Protein AF-A0A4C2EM44-F1 (afdb_monomer)

Sequence (358 aa):
MQLPTREEFVQRVRRFDQRKLTRFVADLYEARGWTVETVDCGRLSLQASQGTPGETLDVRVTEGSPTTRIDADRVVVGTTTDIERVPDDARVVDARELHGMALYAINRDQRRKLLADHFESRAFVESRSVLHRITALIPALPSFPTRAGSVALVVILMVASVALVATASFDRSHTPDRDAEPTVTPVSVSQSLFEASTDTGTATPASVACPRAPTDAHPASLRPVPVDAALSVGLEGWEDVRQLNASRFQGPDELTIPWRPDVRHESTYRSPRGTTITLVIDQWSDRQSAVKAGDALANNYPTALVWGRYTFAVVFPDSPSDSTNANVDTNSLLSEVIHPERGKLGSDCVDALTVPST

Solvent-accessible surface area (backbone atoms only — not comparable to full-atom values): 22111 Å² total; per-residue (Å²): 134,85,79,72,51,73,67,56,45,33,59,54,45,52,70,43,52,53,64,57,44,35,49,50,53,44,55,52,42,40,60,23,50,29,46,70,43,76,78,50,97,27,34,37,42,34,35,61,68,71,75,73,89,81,56,68,45,38,35,33,42,37,71,56,84,81,87,60,84,60,98,34,59,27,39,37,28,33,41,80,70,92,61,58,56,45,95,71,70,17,37,45,40,29,25,64,52,51,49,50,42,52,64,57,22,28,53,75,65,55,32,54,49,55,48,46,74,72,69,47,77,85,83,72,74,98,80,79,75,70,78,79,72,59,77,81,77,72,80,92,74,85,92,78,85,88,83,88,82,86,91,92,86,80,86,84,84,82,85,87,82,83,82,90,86,86,88,83,90,82,82,91,84,81,88,89,88,78,89,84,84,82,88,76,82,83,78,85,76,81,87,77,88,87,77,89,80,88,68,96,62,89,76,67,80,74,75,82,70,59,77,78,54,72,91,78,73,57,45,73,65,32,52,55,73,61,35,96,57,88,84,63,92,76,45,57,62,34,43,84,76,47,78,48,80,43,72,76,80,94,43,40,30,62,62,82,37,90,69,82,59,60,33,36,19,39,40,31,33,30,41,75,87,68,51,52,37,34,44,36,29,32,32,34,96,36,43,68,59,12,46,60,47,22,59,55,38,14,70,77,28,93,43,15,25,42,49,54,26,26,27,38,38,44,42,57,87,85,54,89,66,62,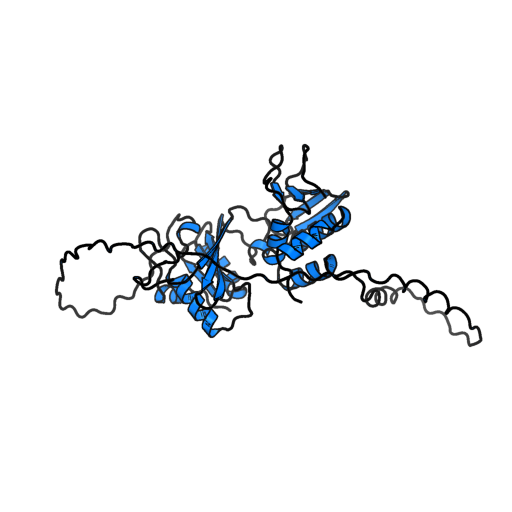60,71,61,49,49,51,55,48,47,59,50,52,16,43,25,32,43,93,87,74,48,54,47,33,58,76,32,43,65,72,30,44,43,79,64,124

Foldseek 3Di:
DDDDDLVRQLVQLLPDDQQLNQVLVQLLVVLLQWDWDDPDSQWIWTARNDDDHPDIFIEGEDADDDPDDDPGLAYEYSHDDPDQADPVRRGYQYSSNVSVSLQQLGDPVSSVVSCCVRRPDPPDDPDPDPVVVVVPDDDDDDDDDDDDDDDDPDDPDPPPDDDDDDDDDDDDDDYDDDDDDDDDDDDDDDDDDDDDDDDPDPDPPPPCDFDAFDDDDAQVLQFFDADDDPPDLAQHQKDFDDKDKDQDDDHCSSLLHRDAARIKIWIWMAHNVRFIKIKIKGFHPWQVSQVVSQLSLLQVAVWWFRRTRMIIGMDGSPDDPPPPVVVVVVLRRQQRGADPPPGGRHNVNSVVGIDHHD

Structure (mmCIF, N/CA/C/O backbone):
data_AF-A0A4C2EM44-F1
#
_entry.id   AF-A0A4C2EM44-F1
#
loop_
_atom_site.group_PDB
_atom_site.id
_atom_site.type_symbol
_atom_site.label_atom_id
_atom_site.label_alt_id
_atom_site.label_comp_id
_atom_site.label_asym_id
_atom_site.label_entity_id
_atom_site.label_seq_id
_atom_site.pdbx_PDB_ins_code
_atom_site.Cartn_x
_atom_site.Cartn_y
_atom_site.Cartn_z
_atom_site.occupancy
_atom_site.B_iso_or_equiv
_atom_site.auth_seq_id
_atom_site.auth_comp_id
_atom_site.auth_asym_id
_atom_site.auth_atom_id
_atom_site.pdbx_PDB_model_num
ATOM 1 N N . MET A 1 1 ? 22.662 -0.309 7.152 1.00 63.12 1 MET A N 1
ATOM 2 C CA . MET A 1 1 ? 22.477 0.453 5.903 1.00 63.12 1 MET A CA 1
ATOM 3 C C . MET A 1 1 ? 21.316 1.406 6.108 1.00 63.12 1 MET A C 1
ATOM 5 O O . MET A 1 1 ? 20.228 0.935 6.424 1.00 63.12 1 MET A O 1
ATOM 9 N N . GLN A 1 2 ? 21.570 2.709 6.017 1.00 74.31 2 GLN A N 1
ATOM 10 C CA . GLN A 1 2 ? 20.526 3.732 6.068 1.00 74.31 2 GLN A CA 1
ATOM 11 C C . GLN A 1 2 ? 19.805 3.754 4.713 1.00 74.31 2 GLN A C 1
ATOM 13 O O . GLN A 1 2 ? 20.463 3.667 3.676 1.00 74.31 2 GLN A O 1
ATOM 18 N N . LEU A 1 3 ? 18.470 3.775 4.718 1.00 79.31 3 LEU A N 1
ATOM 19 C CA . LEU A 1 3 ? 17.695 3.872 3.480 1.00 79.31 3 LEU A CA 1
ATOM 20 C C . LEU A 1 3 ? 17.847 5.293 2.919 1.00 79.31 3 LEU A C 1
ATOM 22 O O . LEU A 1 3 ? 17.796 6.237 3.711 1.00 79.31 3 LEU A O 1
ATOM 26 N N . PRO A 1 4 ? 18.056 5.453 1.600 1.00 83.06 4 PRO A N 1
ATOM 27 C CA . PRO A 1 4 ? 18.110 6.778 1.005 1.00 83.06 4 PRO A CA 1
ATOM 28 C C . PRO A 1 4 ? 16.765 7.472 1.201 1.00 83.06 4 PRO A C 1
ATOM 30 O O . PRO A 1 4 ? 15.715 6.827 1.134 1.00 83.06 4 PRO A O 1
ATOM 33 N N . THR A 1 5 ? 16.785 8.785 1.411 1.00 86.31 5 THR A N 1
ATOM 34 C CA . THR A 1 5 ? 15.541 9.557 1.358 1.00 86.31 5 THR A CA 1
ATOM 35 C C . THR A 1 5 ? 14.959 9.510 -0.060 1.00 86.31 5 THR A C 1
ATOM 37 O O . THR A 1 5 ? 15.651 9.196 -1.034 1.00 86.31 5 THR A O 1
ATOM 40 N N . ARG A 1 6 ? 13.676 9.863 -0.212 1.00 85.88 6 ARG A N 1
ATOM 41 C CA . ARG A 1 6 ? 13.014 9.906 -1.530 1.00 85.88 6 ARG A CA 1
ATOM 42 C C . ARG A 1 6 ? 13.782 10.775 -2.529 1.00 85.88 6 ARG A C 1
ATOM 44 O O . ARG A 1 6 ? 13.923 10.407 -3.691 1.00 85.88 6 ARG A O 1
ATOM 51 N N . GLU A 1 7 ? 14.279 11.921 -2.079 1.00 84.81 7 GLU A N 1
ATOM 52 C CA . GLU A 1 7 ? 15.028 12.868 -2.909 1.00 84.81 7 GLU A CA 1
ATOM 53 C C . GLU A 1 7 ? 16.385 12.299 -3.326 1.00 84.81 7 GLU A C 1
ATOM 55 O O . GLU A 1 7 ? 16.748 12.368 -4.502 1.00 84.81 7 GLU A O 1
ATOM 60 N N . GLU A 1 8 ? 17.105 11.666 -2.398 1.00 88.62 8 GLU A N 1
ATOM 61 C CA . GLU A 1 8 ? 18.373 10.993 -2.688 1.00 88.62 8 GLU A CA 1
ATOM 62 C C . GLU A 1 8 ? 18.190 9.846 -3.684 1.00 88.62 8 GLU A C 1
ATOM 64 O O . GLU A 1 8 ? 18.985 9.703 -4.614 1.00 88.62 8 GLU A O 1
ATOM 69 N N . PHE A 1 9 ? 17.133 9.046 -3.524 1.00 92.00 9 PHE A N 1
ATOM 70 C CA . PHE A 1 9 ? 16.801 7.967 -4.450 1.00 92.00 9 PHE A CA 1
ATOM 71 C C . PHE A 1 9 ? 16.545 8.513 -5.857 1.00 92.00 9 PHE A C 1
ATOM 73 O O . PHE A 1 9 ? 17.178 8.064 -6.812 1.00 92.00 9 PHE A O 1
ATOM 80 N N . VAL A 1 10 ? 15.679 9.524 -5.985 1.00 92.38 10 VAL A N 1
ATOM 81 C CA . VAL A 1 10 ? 15.363 10.160 -7.274 1.00 92.38 10 VAL A CA 1
ATOM 82 C C . VAL A 1 10 ? 16.627 10.711 -7.934 1.00 92.38 10 VAL A C 1
ATOM 84 O O . VAL A 1 10 ? 16.855 10.482 -9.121 1.00 92.38 10 VAL A O 1
ATOM 87 N N . GLN A 1 11 ? 17.492 11.393 -7.176 1.00 92.25 11 GLN A N 1
ATOM 88 C CA . GLN A 1 11 ? 18.757 11.909 -7.704 1.00 92.25 11 GLN A CA 1
ATOM 89 C C . GLN A 1 11 ? 19.695 10.800 -8.190 1.00 92.25 11 GLN A C 1
ATOM 91 O O . GLN A 1 11 ? 20.395 10.991 -9.185 1.00 92.25 11 GLN A O 1
ATOM 96 N N . ARG A 1 12 ? 19.734 9.653 -7.504 1.00 93.44 12 ARG A N 1
ATOM 97 C CA . ARG A 1 12 ? 20.568 8.510 -7.900 1.00 93.44 12 ARG A CA 1
ATOM 98 C C . ARG A 1 12 ? 20.027 7.821 -9.148 1.00 93.44 12 ARG A C 1
ATOM 100 O O . ARG A 1 12 ? 20.807 7.584 -10.067 1.00 93.44 12 ARG A O 1
ATOM 107 N N . VAL A 1 13 ? 18.721 7.556 -9.207 1.00 93.94 13 VAL A N 1
ATOM 108 C CA . VAL A 1 13 ? 18.067 6.938 -10.373 1.00 93.94 13 VAL A CA 1
ATOM 109 C C . VAL A 1 13 ? 18.200 7.820 -11.611 1.00 93.94 13 VAL A C 1
ATOM 111 O O . VAL A 1 13 ? 18.515 7.314 -12.681 1.00 93.94 13 VAL A O 1
ATOM 114 N N . ARG A 1 14 ? 18.098 9.147 -11.466 1.00 93.19 14 ARG A N 1
ATOM 115 C CA . ARG A 1 14 ? 18.293 10.098 -12.572 1.00 93.19 14 ARG A CA 1
ATOM 116 C C . ARG A 1 14 ? 19.677 10.012 -13.231 1.00 93.19 14 ARG A C 1
ATOM 118 O O . ARG A 1 14 ? 19.841 10.453 -14.362 1.00 93.19 14 ARG A O 1
ATOM 125 N N . ARG A 1 15 ? 20.688 9.490 -12.526 1.00 91.94 15 ARG A N 1
ATOM 126 C CA . ARG A 1 15 ? 22.051 9.299 -13.058 1.00 91.94 15 ARG A CA 1
ATOM 127 C C . ARG A 1 15 ? 22.243 7.944 -13.737 1.00 91.94 15 ARG A C 1
ATOM 129 O O . ARG A 1 15 ? 23.352 7.653 -14.177 1.00 91.94 15 ARG A O 1
ATOM 136 N N . PHE A 1 16 ? 21.227 7.087 -13.752 1.00 93.12 16 PHE A N 1
ATOM 137 C CA . PHE A 1 16 ? 21.314 5.808 -14.440 1.00 93.12 16 PHE A CA 1
ATOM 138 C C . PHE A 1 16 ? 21.208 6.035 -15.942 1.00 93.12 16 PHE A C 1
ATOM 140 O O . PHE A 1 16 ? 20.328 6.755 -16.405 1.00 93.12 16 PHE A O 1
ATOM 147 N N . ASP A 1 17 ? 22.095 5.387 -16.691 1.00 92.06 17 ASP A N 1
ATOM 148 C CA . ASP A 1 17 ? 21.866 5.183 -18.116 1.00 92.06 17 ASP A CA 1
ATOM 149 C C . ASP A 1 17 ? 20.705 4.196 -18.333 1.00 92.06 17 ASP A C 1
ATOM 151 O O . ASP A 1 17 ? 20.291 3.464 -17.424 1.00 92.06 17 ASP A O 1
ATOM 155 N N . GLN A 1 18 ? 20.191 4.152 -19.559 1.00 92.06 18 GLN A N 1
ATOM 156 C CA . GLN A 1 18 ? 19.086 3.303 -19.985 1.00 92.06 18 GLN A CA 1
ATOM 157 C C . GLN A 1 18 ? 19.286 1.846 -19.570 1.00 92.06 18 GLN A C 1
ATOM 159 O O . GLN A 1 18 ? 18.349 1.187 -19.117 1.00 92.06 18 GLN A O 1
ATOM 164 N N . ARG A 1 19 ? 20.505 1.319 -19.716 1.00 92.62 19 ARG A N 1
ATOM 165 C CA . ARG A 1 19 ? 20.817 -0.085 -19.431 1.00 92.62 19 ARG A CA 1
ATOM 166 C C . ARG A 1 19 ? 20.757 -0.355 -17.933 1.00 92.62 19 ARG A C 1
ATOM 168 O O . ARG A 1 19 ? 20.168 -1.352 -17.516 1.00 92.62 19 ARG A O 1
ATOM 175 N N . LYS A 1 20 ? 21.346 0.524 -17.127 1.00 93.31 20 LYS A N 1
ATOM 176 C CA . LYS A 1 20 ? 21.346 0.425 -15.671 1.00 93.31 20 LYS A CA 1
ATOM 177 C C . LYS A 1 20 ? 19.940 0.604 -15.109 1.00 93.31 20 LYS A C 1
ATOM 179 O O . LYS A 1 20 ? 19.549 -0.175 -14.247 1.00 93.31 20 LYS A O 1
ATOM 184 N N . LEU A 1 21 ? 19.166 1.553 -15.635 1.00 94.50 21 LEU A N 1
ATOM 185 C CA . LEU A 1 21 ? 17.767 1.737 -15.257 1.00 94.50 21 LEU A CA 1
ATOM 186 C C . LEU A 1 21 ? 16.929 0.508 -15.611 1.00 94.50 21 LEU A C 1
ATOM 188 O O . LEU A 1 21 ? 16.213 0.003 -14.757 1.00 94.50 21 LEU A O 1
ATOM 192 N N . THR A 1 22 ? 17.074 -0.022 -16.828 1.00 95.69 22 THR A N 1
ATOM 193 C CA . THR A 1 22 ? 16.358 -1.235 -17.258 1.00 95.69 22 THR A CA 1
ATOM 194 C C . THR A 1 22 ? 16.669 -2.413 -16.340 1.00 95.69 22 THR A C 1
ATOM 196 O O . THR A 1 22 ? 15.755 -3.099 -15.895 1.00 95.69 22 THR A O 1
ATOM 199 N N . ARG A 1 23 ? 17.946 -2.606 -15.987 1.00 95.19 23 ARG A N 1
ATOM 200 C CA . ARG A 1 23 ? 18.364 -3.659 -15.057 1.00 95.19 23 ARG A CA 1
ATOM 201 C C . ARG A 1 23 ? 17.817 -3.447 -13.645 1.00 95.19 23 ARG A C 1
ATOM 203 O O . ARG A 1 23 ? 17.364 -4.398 -13.030 1.00 95.19 23 ARG A O 1
ATOM 210 N N . PHE A 1 24 ? 17.847 -2.218 -13.136 1.00 95.44 24 PHE A N 1
ATOM 211 C CA . PHE A 1 24 ? 17.269 -1.894 -11.831 1.00 95.44 24 PHE A CA 1
ATOM 212 C C . PHE A 1 24 ? 15.770 -2.205 -11.783 1.00 95.44 24 PHE A C 1
ATOM 214 O O . PHE A 1 24 ? 15.294 -2.797 -10.820 1.00 95.44 24 PHE A O 1
ATOM 221 N N . VAL A 1 25 ? 15.035 -1.834 -12.834 1.00 96.19 25 VAL A N 1
ATOM 222 C CA . VAL A 1 25 ? 13.601 -2.111 -12.958 1.00 96.19 25 VAL A CA 1
ATOM 223 C C . VAL A 1 25 ? 13.344 -3.615 -13.045 1.00 96.19 25 VAL A C 1
ATOM 225 O O . VAL A 1 25 ? 12.452 -4.102 -12.357 1.00 96.19 25 VAL A O 1
ATOM 228 N N . ALA A 1 26 ? 14.139 -4.353 -13.824 1.00 95.94 26 ALA A N 1
ATOM 229 C CA . ALA A 1 26 ? 14.050 -5.809 -13.902 1.00 95.94 26 ALA A CA 1
ATOM 230 C C . ALA A 1 26 ? 14.256 -6.462 -12.527 1.00 95.94 26 ALA A C 1
ATOM 232 O O . ALA A 1 26 ? 13.359 -7.150 -12.050 1.00 95.94 26 ALA A O 1
ATOM 233 N N . ASP A 1 27 ? 15.366 -6.159 -11.846 1.00 95.44 27 ASP A N 1
ATOM 234 C CA . ASP A 1 27 ? 15.687 -6.718 -10.527 1.00 95.44 27 ASP A CA 1
ATOM 235 C C . ASP A 1 27 ? 14.628 -6.332 -9.469 1.00 95.44 27 ASP A C 1
ATOM 237 O O . ASP A 1 27 ? 14.327 -7.113 -8.565 1.00 95.44 27 ASP A O 1
ATOM 241 N N . LEU A 1 28 ? 14.027 -5.138 -9.580 1.00 93.81 28 LEU A N 1
ATOM 242 C CA . LEU A 1 28 ? 12.909 -4.719 -8.732 1.00 93.81 28 LEU A CA 1
ATOM 243 C C . LEU A 1 28 ? 11.664 -5.577 -8.983 1.00 93.81 28 LEU A C 1
ATOM 245 O O . LEU A 1 28 ? 11.058 -6.031 -8.021 1.00 93.81 28 LEU A O 1
ATOM 249 N N . TYR A 1 29 ? 11.269 -5.819 -10.236 1.00 92.56 29 TYR A N 1
ATOM 250 C CA . TYR A 1 29 ? 10.116 -6.677 -10.537 1.00 92.56 29 TYR A CA 1
ATOM 251 C C . TYR A 1 29 ? 10.375 -8.153 -10.194 1.00 92.56 29 TYR A C 1
ATOM 253 O O . TYR A 1 29 ? 9.476 -8.811 -9.673 1.00 92.56 29 TYR A O 1
ATOM 261 N N . GLU A 1 30 ? 11.594 -8.661 -10.381 1.00 91.81 30 GLU A N 1
ATOM 262 C CA . GLU A 1 30 ? 11.980 -10.000 -9.912 1.00 91.81 30 GLU A CA 1
ATOM 263 C C . GLU A 1 30 ? 11.848 -10.128 -8.393 1.00 91.81 30 GLU A C 1
ATOM 265 O O . GLU A 1 30 ? 11.265 -11.087 -7.887 1.00 91.81 30 GLU A O 1
ATOM 270 N N . ALA A 1 31 ? 12.333 -9.127 -7.650 1.00 86.94 31 ALA A N 1
ATOM 271 C CA . ALA A 1 31 ? 12.182 -9.076 -6.200 1.00 86.94 31 ALA A CA 1
ATOM 272 C C . ALA A 1 31 ? 10.712 -9.002 -5.755 1.00 86.94 31 ALA A C 1
ATOM 274 O O . ALA A 1 31 ? 10.427 -9.374 -4.622 1.00 86.94 31 ALA A O 1
ATOM 275 N N . ARG A 1 32 ? 9.815 -8.565 -6.649 1.00 85.44 32 ARG A N 1
ATOM 276 C CA . ARG A 1 32 ? 8.354 -8.526 -6.480 1.00 85.44 32 ARG A CA 1
ATOM 277 C C . ARG A 1 32 ? 7.633 -9.814 -6.913 1.00 85.44 32 ARG A C 1
ATOM 279 O O . ARG A 1 32 ? 6.406 -9.819 -7.069 1.00 85.44 32 ARG A O 1
ATOM 286 N N . GLY A 1 33 ? 8.387 -10.875 -7.200 1.00 83.25 33 GLY A N 1
ATOM 287 C CA . GLY A 1 33 ? 7.843 -12.173 -7.580 1.00 83.25 33 GLY A CA 1
ATOM 288 C C . GLY A 1 33 ? 7.440 -12.279 -9.051 1.00 83.25 33 GLY A C 1
ATOM 289 O O . GLY A 1 33 ? 6.705 -13.201 -9.412 1.00 83.25 33 GLY A O 1
ATOM 290 N N . TRP A 1 34 ? 7.902 -11.381 -9.922 1.00 87.38 34 TRP A N 1
ATOM 291 C CA . TRP A 1 34 ? 7.730 -11.524 -11.369 1.00 87.38 34 TRP A CA 1
ATOM 292 C C . TRP A 1 34 ? 8.870 -12.337 -11.978 1.00 87.38 34 TRP A C 1
ATOM 294 O O . TRP A 1 34 ? 10.021 -12.232 -11.569 1.00 87.38 34 TRP A O 1
ATOM 304 N N . THR A 1 35 ? 8.552 -13.130 -12.992 1.00 89.69 35 THR A N 1
ATOM 305 C CA . THR A 1 35 ? 9.553 -13.652 -13.919 1.00 89.69 35 THR A CA 1
ATOM 306 C C . THR A 1 35 ? 9.772 -12.590 -14.987 1.00 89.69 35 THR A C 1
ATOM 308 O O . THR A 1 35 ? 8.808 -12.151 -15.614 1.00 89.69 35 THR A O 1
ATOM 311 N N . VAL A 1 36 ? 11.014 -12.140 -15.163 1.00 92.69 36 VAL A N 1
ATOM 312 C CA . VAL A 1 36 ? 11.346 -11.017 -16.046 1.00 92.69 36 VAL A CA 1
ATOM 313 C C . VAL A 1 36 ? 12.179 -11.500 -17.223 1.00 92.69 36 VAL A C 1
ATOM 315 O O . VAL A 1 36 ? 13.270 -12.037 -17.050 1.00 92.69 36 VAL A O 1
ATOM 318 N N . GLU A 1 37 ? 11.691 -11.262 -18.436 1.00 93.56 37 GLU A N 1
ATOM 319 C CA . GLU A 1 37 ? 12.451 -11.455 -19.666 1.00 93.56 37 GLU A CA 1
ATOM 320 C C . GLU A 1 37 ? 12.847 -10.091 -20.238 1.00 93.56 37 GLU A C 1
ATOM 322 O O . GLU A 1 37 ? 12.007 -9.232 -20.513 1.00 93.56 37 GLU A O 1
ATOM 327 N N . THR A 1 38 ? 14.151 -9.864 -20.415 1.00 90.94 38 THR A N 1
ATOM 328 C CA . THR A 1 38 ? 14.639 -8.657 -21.096 1.00 90.94 38 THR A CA 1
ATOM 329 C C . THR A 1 38 ? 14.631 -8.903 -22.599 1.00 90.94 38 THR A C 1
ATOM 331 O O . THR A 1 38 ? 15.494 -9.614 -23.110 1.00 90.94 38 THR A O 1
ATOM 334 N N . VAL A 1 39 ? 13.666 -8.305 -23.297 1.00 85.38 39 VAL A N 1
ATOM 335 C CA . VAL A 1 39 ? 13.474 -8.478 -24.746 1.00 85.38 39 VAL A CA 1
ATOM 336 C C . VAL A 1 39 ? 14.508 -7.667 -25.529 1.00 85.38 39 VAL A C 1
ATOM 338 O O . VAL A 1 39 ? 15.136 -8.172 -26.457 1.00 85.38 39 VAL A O 1
ATOM 341 N N . ASP A 1 40 ? 14.719 -6.406 -25.140 1.00 82.56 40 ASP A N 1
ATOM 342 C CA . ASP A 1 40 ? 15.742 -5.527 -25.712 1.00 82.56 40 ASP A CA 1
ATOM 343 C C . ASP A 1 40 ? 16.198 -4.446 -24.711 1.00 82.56 40 ASP A C 1
ATOM 345 O O . ASP A 1 40 ? 15.771 -4.411 -23.554 1.00 82.56 40 ASP A O 1
ATOM 349 N N . CYS A 1 41 ? 17.101 -3.554 -25.141 1.00 79.06 41 CYS A N 1
ATOM 350 C CA . CYS A 1 41 ? 17.519 -2.410 -24.329 1.00 79.06 41 CYS A CA 1
ATOM 351 C C . CYS A 1 41 ? 16.327 -1.476 -24.061 1.00 79.06 41 CYS A C 1
ATOM 353 O O . CYS A 1 41 ? 16.001 -0.608 -24.872 1.00 79.06 41 CYS A O 1
ATOM 355 N N . GLY A 1 42 ? 15.725 -1.633 -22.882 1.00 86.56 42 GLY A N 1
ATOM 356 C CA . GLY A 1 42 ? 14.590 -0.839 -22.431 1.00 86.56 42 GLY A CA 1
ATOM 357 C C . GLY A 1 42 ? 13.230 -1.493 -22.637 1.00 86.56 42 GLY A C 1
ATOM 358 O O . GLY A 1 42 ? 12.239 -0.824 -22.381 1.00 86.56 42 GLY A O 1
ATOM 359 N N . ARG A 1 43 ? 13.131 -2.754 -23.074 1.00 92.69 43 ARG A N 1
ATOM 360 C CA . ARG A 1 43 ? 11.865 -3.507 -23.073 1.00 92.69 43 ARG A CA 1
ATOM 361 C C . ARG A 1 43 ? 11.977 -4.743 -22.190 1.00 92.69 43 ARG A C 1
ATOM 363 O O . ARG A 1 43 ? 12.869 -5.569 -22.379 1.00 92.69 43 ARG A O 1
ATOM 370 N N . LEU A 1 44 ? 11.045 -4.865 -21.256 1.00 93.94 44 LEU A N 1
ATOM 371 C CA . LEU A 1 44 ? 10.878 -6.015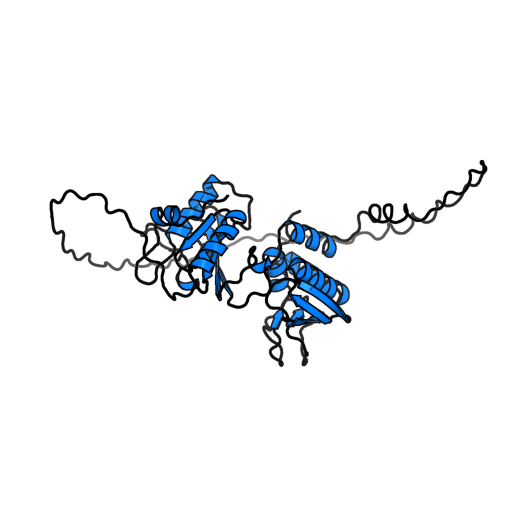 -20.379 1.00 93.94 44 LEU A CA 1
ATOM 372 C C . LEU A 1 44 ? 9.507 -6.637 -20.644 1.00 93.94 44 LEU A C 1
ATOM 374 O O . LEU A 1 44 ? 8.533 -5.905 -20.804 1.00 93.94 44 LEU A O 1
ATOM 378 N N . SER A 1 45 ? 9.439 -7.963 -20.647 1.00 93.56 45 SER A N 1
ATOM 379 C CA . SER A 1 45 ? 8.184 -8.706 -20.566 1.00 93.56 45 SER A CA 1
ATOM 380 C C . SER A 1 45 ? 8.139 -9.410 -19.215 1.00 93.56 45 SER A C 1
ATOM 382 O O . SER A 1 45 ? 9.095 -10.089 -18.832 1.00 93.56 45 SER A O 1
ATOM 384 N N . LEU A 1 46 ? 7.078 -9.177 -18.445 1.00 92.12 46 LEU A N 1
ATOM 385 C CA . LEU A 1 46 ? 6.925 -9.715 -17.098 1.00 92.12 46 LEU A CA 1
ATOM 386 C C . LEU A 1 46 ? 5.811 -10.757 -17.085 1.00 92.12 46 LEU A C 1
ATOM 388 O O . LEU A 1 46 ? 4.709 -10.488 -17.556 1.00 92.12 46 LEU A O 1
ATOM 392 N N . GLN A 1 47 ? 6.062 -11.907 -16.469 1.00 88.75 47 GLN A N 1
ATOM 393 C CA . GLN A 1 47 ? 5.036 -12.901 -16.156 1.00 88.75 47 GLN A CA 1
ATOM 394 C C . GLN A 1 47 ? 4.898 -13.065 -14.648 1.00 88.75 47 GLN A C 1
ATOM 396 O O . GLN A 1 47 ? 5.893 -13.180 -13.928 1.00 88.75 47 GLN A O 1
ATOM 401 N N . ALA A 1 48 ? 3.662 -13.068 -14.152 1.00 76.88 48 ALA A N 1
ATOM 402 C CA . ALA A 1 48 ? 3.412 -13.272 -12.732 1.00 76.88 48 ALA A CA 1
ATOM 403 C C . ALA A 1 48 ? 3.839 -14.696 -12.335 1.00 76.88 48 ALA A C 1
ATOM 405 O O . ALA A 1 48 ? 3.276 -15.672 -12.830 1.00 76.88 48 ALA A O 1
ATOM 406 N N . SER A 1 49 ? 4.813 -14.834 -11.426 1.00 70.38 49 SER A N 1
ATOM 407 C CA . SER A 1 49 ? 5.284 -16.167 -11.005 1.00 70.38 49 SER A CA 1
ATOM 408 C C . SER A 1 49 ? 4.264 -16.887 -10.118 1.00 70.38 49 SER A C 1
ATOM 410 O O . SER A 1 49 ? 4.301 -18.110 -10.005 1.00 70.38 49 SER A O 1
ATOM 412 N N . GLN A 1 50 ? 3.354 -16.137 -9.482 1.00 58.03 50 GLN A N 1
ATOM 413 C CA . GLN A 1 50 ? 2.236 -16.651 -8.689 1.00 58.03 50 GLN A CA 1
ATOM 414 C C . GLN A 1 50 ? 0.982 -15.790 -8.907 1.00 58.03 50 GLN A C 1
ATOM 416 O O . GLN A 1 50 ? 1.041 -14.564 -8.803 1.00 58.03 50 GLN A O 1
ATOM 421 N N . GLY A 1 51 ? -0.152 -16.428 -9.211 1.00 60.69 51 GLY A N 1
ATOM 422 C CA . GLY A 1 51 ? -1.420 -15.758 -9.519 1.00 60.69 51 GLY A CA 1
ATOM 423 C C . GLY A 1 51 ? -2.153 -16.403 -10.695 1.00 60.69 51 GLY A C 1
ATOM 424 O O . GLY A 1 51 ? -1.939 -17.577 -10.998 1.00 60.69 51 GLY A O 1
ATOM 425 N N . THR A 1 52 ? -3.033 -15.639 -11.344 1.00 46.25 52 THR A N 1
ATOM 426 C CA . THR A 1 52 ? -3.772 -16.075 -12.535 1.00 46.25 52 THR A CA 1
ATOM 427 C C . THR A 1 52 ? -2.784 -16.435 -13.653 1.00 46.25 52 THR A C 1
ATOM 429 O O . THR A 1 52 ? -2.043 -15.558 -14.103 1.00 46.25 52 THR A O 1
ATOM 432 N N . PRO A 1 53 ? -2.742 -17.695 -14.118 1.00 50.38 53 PRO A N 1
ATOM 433 C CA . PRO A 1 53 ? -1.851 -18.090 -15.203 1.00 50.38 53 PRO A CA 1
ATOM 434 C C . PRO A 1 53 ? -2.150 -17.263 -16.461 1.00 50.38 53 PRO A C 1
ATOM 436 O O . PRO A 1 53 ? -3.287 -17.260 -16.932 1.00 50.38 53 PRO A O 1
ATOM 439 N N . GLY A 1 54 ? -1.142 -16.568 -16.996 1.00 60.81 54 GLY A N 1
ATOM 440 C CA . GLY A 1 54 ? -1.235 -15.822 -18.259 1.00 60.81 54 GLY A CA 1
ATOM 441 C C . GLY A 1 54 ? -1.253 -14.292 -18.152 1.00 60.81 54 GLY A C 1
ATOM 442 O O . GLY A 1 54 ? -1.265 -13.635 -19.191 1.00 60.81 54 GLY A O 1
ATOM 443 N N . GLU A 1 55 ? -1.218 -13.704 -16.949 1.00 73.81 55 GLU A N 1
ATOM 444 C CA . GLU A 1 55 ? -1.015 -12.252 -16.816 1.00 73.81 55 GLU A CA 1
ATOM 445 C C . GLU A 1 55 ? 0.419 -11.900 -17.253 1.00 73.81 55 GLU A C 1
ATOM 447 O O 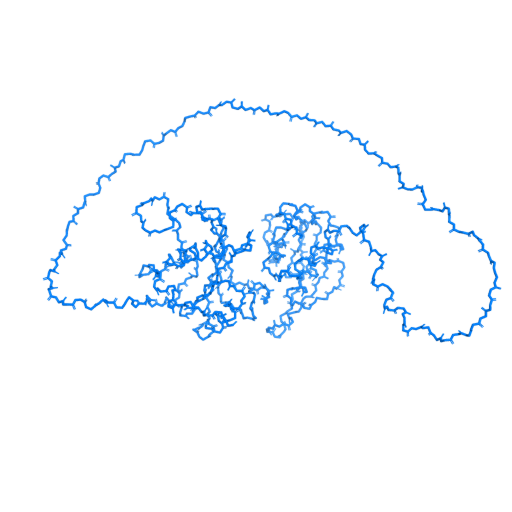. GLU A 1 55 ? 1.394 -12.218 -16.565 1.00 73.81 55 GLU A O 1
ATOM 452 N N . THR A 1 56 ? 0.526 -11.289 -18.435 1.00 84.56 56 THR A N 1
ATOM 453 C CA . THR A 1 56 ? 1.783 -10.820 -19.030 1.00 84.56 56 THR A CA 1
ATOM 454 C C . THR A 1 56 ? 1.743 -9.298 -19.065 1.00 84.56 56 THR A C 1
ATOM 456 O O . THR A 1 56 ? 0.707 -8.737 -19.415 1.00 84.56 56 THR A O 1
ATOM 459 N N . LEU A 1 57 ? 2.833 -8.641 -18.672 1.00 87.75 57 LEU A N 1
ATOM 460 C CA . LEU A 1 57 ? 2.949 -7.186 -18.665 1.00 87.75 57 LEU A CA 1
ATOM 461 C C . LEU A 1 57 ? 4.164 -6.754 -19.482 1.00 87.75 57 LEU A C 1
ATOM 463 O O . LEU A 1 57 ? 5.296 -7.098 -19.140 1.00 87.75 57 LEU A O 1
ATOM 467 N N . ASP A 1 58 ? 3.939 -5.934 -20.498 1.00 92.12 58 ASP A N 1
ATOM 468 C CA . ASP A 1 58 ? 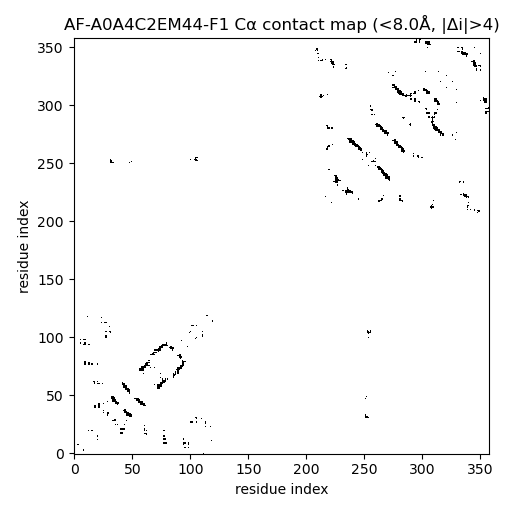4.999 -5.315 -21.278 1.00 9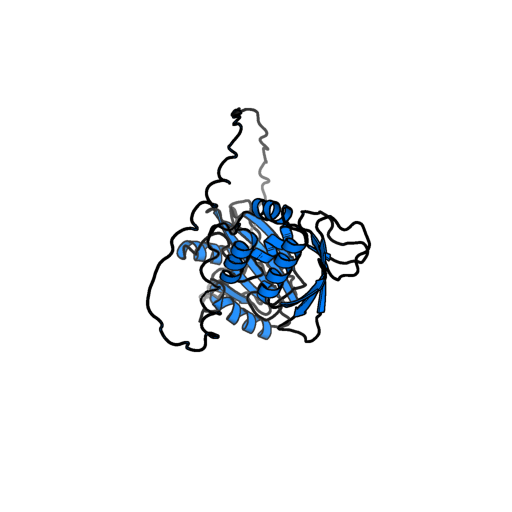2.12 58 ASP A CA 1
ATOM 469 C C . ASP A 1 58 ? 5.388 -3.961 -20.673 1.00 92.12 58 ASP A C 1
ATOM 471 O O . ASP A 1 58 ? 4.579 -3.043 -20.518 1.00 92.12 58 ASP A O 1
ATOM 475 N N . VAL A 1 59 ? 6.667 -3.820 -20.327 1.00 92.75 59 VAL A N 1
ATOM 476 C CA . VAL A 1 59 ? 7.220 -2.614 -19.709 1.00 92.75 59 VAL A CA 1
ATOM 477 C C . VAL A 1 59 ? 8.292 -2.016 -20.606 1.00 92.75 59 VAL A C 1
ATOM 479 O O . VAL A 1 59 ? 9.313 -2.642 -20.897 1.00 92.75 59 VAL A O 1
ATOM 482 N N . ARG A 1 60 ? 8.099 -0.755 -20.991 1.00 93.56 60 ARG A N 1
ATOM 483 C CA . ARG A 1 60 ? 9.125 0.068 -21.627 1.00 93.56 60 ARG A CA 1
ATOM 484 C C . ARG A 1 60 ? 9.825 0.912 -20.572 1.00 93.56 60 ARG A C 1
ATOM 486 O O . ARG A 1 60 ? 9.176 1.588 -19.793 1.00 93.56 60 ARG A O 1
ATOM 493 N N . VAL A 1 61 ? 11.146 0.921 -20.561 1.00 94.00 61 VAL A N 1
ATOM 494 C CA . VAL A 1 61 ? 11.970 1.793 -19.723 1.00 94.00 61 VAL A CA 1
ATOM 495 C C . VAL A 1 61 ? 12.547 2.882 -20.621 1.00 94.00 61 VAL A C 1
ATOM 497 O O . VAL A 1 61 ? 13.025 2.567 -21.711 1.00 94.00 61 VAL A O 1
ATOM 500 N N . THR A 1 62 ? 12.527 4.144 -20.199 1.00 90.06 62 THR A N 1
ATOM 501 C CA . THR A 1 62 ? 13.077 5.269 -20.970 1.00 90.06 62 THR A CA 1
ATOM 502 C C . THR A 1 62 ? 13.861 6.241 -20.080 1.00 90.06 62 THR A C 1
ATOM 504 O O . THR A 1 62 ? 13.486 6.521 -18.942 1.00 90.06 62 THR A O 1
ATOM 507 N N . GLU A 1 63 ? 14.965 6.790 -20.597 1.00 80.50 63 GLU A N 1
ATOM 508 C CA . GLU A 1 63 ? 15.767 7.817 -19.902 1.00 80.50 63 GLU A CA 1
ATOM 509 C C . GLU A 1 63 ? 15.034 9.162 -19.754 1.00 80.50 63 GLU A C 1
ATOM 511 O O . GLU A 1 63 ? 15.298 9.922 -18.822 1.00 80.50 63 GLU A O 1
ATOM 516 N N . GLY A 1 64 ? 14.115 9.462 -20.674 1.00 76.88 64 GLY A N 1
ATOM 517 C CA . GLY A 1 64 ? 13.384 10.725 -20.732 1.00 76.88 64 GLY A CA 1
ATOM 518 C C . GLY A 1 64 ? 11.874 10.541 -20.774 1.00 76.88 64 GLY A C 1
ATOM 519 O O . GLY A 1 64 ? 11.368 9.424 -20.916 1.00 76.88 64 GLY A O 1
ATOM 520 N N . SER A 1 65 ? 11.162 11.664 -20.671 1.00 74.56 65 SER A N 1
ATOM 521 C CA . SER A 1 65 ? 9.706 11.689 -20.749 1.00 74.56 65 SER A CA 1
ATOM 522 C C . SER A 1 65 ? 9.234 11.145 -22.102 1.00 74.56 65 SER A C 1
ATOM 524 O O . SER A 1 65 ? 9.707 11.614 -23.142 1.00 74.56 65 SER A O 1
ATOM 526 N N . PRO A 1 66 ? 8.305 10.181 -22.120 1.00 71.31 66 PRO A N 1
ATOM 527 C CA . PRO A 1 66 ? 7.759 9.650 -23.358 1.00 71.31 66 PRO A CA 1
ATOM 528 C C . PRO A 1 66 ? 6.928 10.724 -24.070 1.00 71.31 66 PRO A C 1
ATOM 530 O O . PRO A 1 66 ? 5.876 11.133 -23.588 1.00 71.31 66 PRO A O 1
ATOM 533 N N . THR A 1 67 ? 7.412 11.206 -25.215 1.00 66.75 67 THR A N 1
ATOM 534 C CA . THR A 1 67 ? 6.704 12.196 -26.052 1.00 66.75 67 THR A CA 1
ATOM 535 C C . THR A 1 67 ? 6.015 11.567 -27.259 1.00 66.75 67 THR A C 1
ATOM 537 O O . THR A 1 67 ? 5.266 12.239 -27.965 1.00 66.75 67 THR A O 1
ATOM 540 N N . THR A 1 68 ? 6.254 10.279 -27.503 1.00 73.12 68 THR A N 1
ATOM 541 C CA . THR A 1 68 ? 5.704 9.535 -28.635 1.00 73.12 68 THR A CA 1
ATOM 542 C C . THR A 1 68 ? 4.851 8.370 -28.170 1.00 73.12 68 THR A C 1
ATOM 544 O O . THR A 1 68 ? 4.851 7.981 -27.003 1.00 73.12 68 THR A O 1
ATOM 547 N N . ARG A 1 69 ? 4.128 7.802 -29.131 1.00 75.56 69 ARG A N 1
ATOM 548 C CA . ARG A 1 69 ? 3.384 6.560 -28.988 1.00 75.56 69 ARG A CA 1
ATOM 549 C C . ARG A 1 69 ? 4.324 5.419 -28.563 1.00 75.56 69 ARG A C 1
ATOM 551 O O . ARG A 1 69 ? 5.382 5.261 -29.176 1.00 75.56 69 ARG A O 1
ATOM 558 N N . ILE A 1 70 ? 3.964 4.668 -27.520 1.00 80.44 70 ILE A N 1
ATOM 559 C CA . ILE A 1 70 ? 4.749 3.539 -26.999 1.00 80.44 70 ILE A CA 1
ATOM 560 C C . ILE A 1 70 ? 3.809 2.356 -26.802 1.00 80.44 70 ILE A C 1
ATOM 562 O O . ILE A 1 70 ? 2.896 2.423 -25.987 1.00 80.44 70 ILE A O 1
ATOM 566 N N . ASP A 1 71 ? 4.090 1.279 -27.527 1.00 83.94 71 ASP A N 1
ATOM 567 C CA . ASP A 1 71 ? 3.399 -0.003 -27.409 1.00 83.94 71 ASP A CA 1
ATOM 568 C C . ASP A 1 71 ? 3.958 -0.789 -26.212 1.00 83.94 71 ASP A C 1
ATOM 570 O O . ASP A 1 71 ? 4.949 -1.517 -26.327 1.00 83.94 71 ASP A O 1
ATOM 574 N N . ALA A 1 72 ? 3.399 -0.519 -25.034 1.00 87.38 72 ALA A N 1
ATOM 575 C CA . ALA A 1 72 ? 3.683 -1.199 -23.774 1.00 87.38 72 ALA A CA 1
ATOM 576 C C . ALA A 1 72 ? 2.514 -0.972 -22.806 1.00 87.38 72 ALA A C 1
ATOM 578 O O . ALA A 1 72 ? 1.823 0.037 -22.907 1.00 87.38 72 ALA A O 1
ATOM 579 N N . ASP A 1 73 ? 2.338 -1.835 -21.810 1.00 87.25 73 ASP A N 1
ATOM 580 C CA . ASP A 1 73 ? 1.365 -1.598 -20.737 1.00 87.25 73 ASP A CA 1
ATOM 581 C C . ASP A 1 73 ? 1.847 -0.507 -19.772 1.00 87.25 73 ASP A C 1
ATOM 583 O O . ASP A 1 73 ? 1.054 0.207 -19.142 1.00 87.25 73 ASP A O 1
ATOM 587 N N . ARG A 1 74 ? 3.175 -0.375 -19.628 1.00 89.69 74 ARG A N 1
ATOM 588 C CA . ARG A 1 74 ? 3.807 0.624 -18.760 1.00 89.69 74 ARG A CA 1
ATOM 589 C C . ARG A 1 74 ? 5.034 1.263 -19.368 1.00 89.69 74 ARG A C 1
ATOM 591 O O . ARG A 1 74 ? 5.817 0.614 -20.057 1.00 89.69 74 ARG A O 1
ATOM 598 N N . VAL A 1 75 ? 5.249 2.517 -18.984 1.00 92.81 75 VAL A N 1
ATOM 599 C CA . VAL A 1 75 ? 6.446 3.283 -19.316 1.00 92.81 75 VAL A CA 1
ATOM 600 C C . VAL A 1 75 ? 7.133 3.738 -18.035 1.00 92.81 75 VAL A C 1
ATOM 602 O O . VAL A 1 75 ? 6.601 4.549 -17.287 1.00 92.81 75 VAL A O 1
ATOM 605 N N . VAL A 1 76 ? 8.320 3.212 -17.765 1.00 94.12 76 VAL A N 1
ATOM 606 C CA . VAL A 1 76 ? 9.127 3.559 -16.599 1.00 94.12 76 VAL A CA 1
ATOM 607 C C . VAL A 1 76 ? 10.134 4.635 -16.975 1.00 94.12 76 VAL A C 1
ATOM 609 O O . VAL A 1 76 ? 10.931 4.433 -17.889 1.00 94.12 76 VAL A O 1
ATOM 612 N N . VAL A 1 77 ? 10.143 5.741 -16.236 1.00 93.38 77 VAL A N 1
ATOM 613 C CA . VAL A 1 77 ? 11.078 6.853 -16.443 1.00 93.38 77 VAL A CA 1
ATOM 614 C C . VAL A 1 77 ? 11.996 7.042 -15.240 1.00 93.38 77 VAL A C 1
ATOM 616 O O . VAL A 1 77 ? 11.573 6.986 -14.087 1.00 93.38 77 VAL A O 1
ATOM 619 N N . GLY A 1 78 ? 13.279 7.299 -15.508 1.00 90.38 78 GLY A N 1
ATOM 620 C CA . GLY A 1 78 ? 14.291 7.545 -14.469 1.00 90.38 78 GLY A CA 1
ATOM 621 C C . GLY A 1 78 ? 14.211 8.932 -13.817 1.00 90.38 78 GLY A C 1
ATOM 622 O O . GLY A 1 78 ? 15.014 9.261 -12.943 1.00 90.38 78 GLY A O 1
ATOM 623 N N . THR A 1 79 ? 13.264 9.763 -14.246 1.00 90.12 79 THR A N 1
ATOM 624 C CA . THR A 1 79 ? 13.029 11.126 -13.762 1.00 90.12 79 THR A CA 1
ATOM 625 C C . THR A 1 79 ? 11.665 11.234 -13.086 1.00 90.12 79 THR A C 1
ATOM 627 O O . THR A 1 79 ? 10.873 10.297 -13.092 1.00 90.12 79 THR A O 1
ATOM 630 N N . THR A 1 80 ? 11.392 12.373 -12.453 1.00 88.81 80 THR A N 1
ATOM 631 C CA . THR A 1 80 ? 10.048 12.702 -11.964 1.00 88.81 80 THR A CA 1
ATOM 632 C C . THR A 1 80 ? 9.229 13.324 -13.081 1.00 88.81 80 THR A C 1
ATOM 634 O O . THR A 1 80 ? 9.762 14.143 -13.834 1.00 88.81 80 THR A O 1
ATOM 637 N N . THR A 1 81 ? 7.948 12.985 -13.161 1.00 86.62 81 THR A N 1
ATOM 638 C CA . THR A 1 81 ? 7.034 13.536 -14.167 1.00 86.62 81 THR A CA 1
ATOM 639 C C . THR A 1 81 ? 5.625 13.659 -13.602 1.00 86.62 81 THR A C 1
ATOM 641 O O . THR A 1 81 ? 5.220 12.844 -12.779 1.00 86.62 81 THR A O 1
ATOM 644 N N . ASP A 1 82 ? 4.885 14.663 -14.067 1.00 84.00 82 ASP A N 1
ATOM 645 C CA . ASP A 1 82 ? 3.463 14.849 -13.744 1.00 84.00 82 ASP A CA 1
ATOM 646 C C . ASP A 1 82 ? 2.549 14.130 -14.760 1.00 84.00 82 ASP A C 1
ATOM 648 O O . ASP A 1 82 ? 1.325 14.199 -14.687 1.00 84.00 82 ASP A O 1
ATOM 652 N N . ILE A 1 83 ? 3.145 13.446 -15.743 1.00 81.62 83 ILE A N 1
ATOM 653 C CA . ILE A 1 83 ? 2.428 12.641 -16.734 1.00 81.62 83 ILE A CA 1
ATOM 654 C C . ILE A 1 83 ? 2.098 11.289 -16.107 1.00 81.62 83 ILE A C 1
ATOM 656 O O . ILE A 1 83 ? 2.998 10.484 -15.894 1.00 81.62 83 ILE A O 1
ATOM 660 N N . GLU A 1 84 ? 0.816 11.018 -15.872 1.00 83.31 84 GLU A N 1
ATOM 661 C CA . GLU A 1 84 ? 0.361 9.721 -15.354 1.00 83.31 84 GLU A CA 1
ATOM 662 C C . GLU A 1 84 ? 0.204 8.657 -16.452 1.00 83.31 84 GLU A C 1
ATOM 664 O O . GLU A 1 84 ? 0.372 7.461 -16.197 1.00 83.31 84 GLU A O 1
ATOM 669 N N . ARG A 1 85 ? -0.126 9.076 -17.683 1.00 84.56 85 ARG A N 1
ATOM 670 C CA . ARG A 1 85 ? -0.353 8.191 -18.836 1.00 84.56 85 ARG A CA 1
ATOM 671 C C . ARG A 1 85 ? 0.162 8.792 -20.137 1.00 84.56 85 ARG A C 1
ATOM 673 O O . ARG A 1 85 ? 0.105 10.005 -20.331 1.00 84.56 85 ARG A O 1
ATOM 68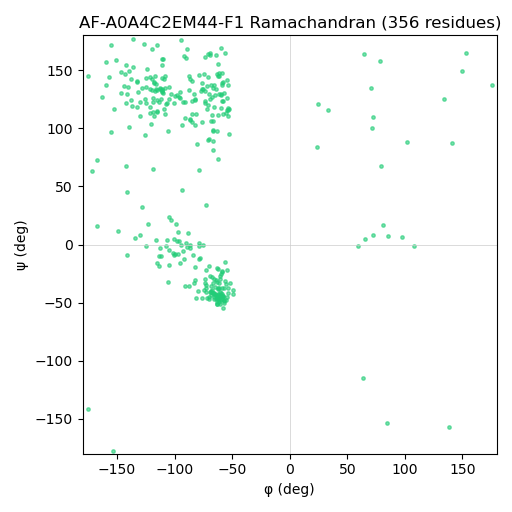0 N N . VAL A 1 86 ? 0.634 7.935 -21.037 1.00 84.44 86 VAL A N 1
ATOM 681 C CA . VAL A 1 86 ? 1.003 8.311 -22.415 1.00 84.44 86 VAL A CA 1
ATOM 682 C C . VAL A 1 86 ? -0.199 8.183 -23.365 1.00 84.44 86 VAL A C 1
ATOM 684 O O . VAL A 1 86 ? -1.206 7.594 -22.977 1.00 84.44 86 VAL A O 1
ATOM 687 N N . PRO A 1 87 ? -0.128 8.701 -24.612 1.00 74.25 87 PRO A N 1
ATOM 688 C CA . PRO A 1 87 ? -1.265 8.724 -25.544 1.00 74.25 87 PRO A CA 1
ATOM 689 C C . PRO A 1 87 ? -1.939 7.374 -25.871 1.00 74.25 87 PRO A C 1
ATOM 691 O O . PRO A 1 87 ? -3.050 7.385 -26.387 1.00 74.25 87 PRO A O 1
ATOM 694 N N . ASP A 1 88 ? -1.308 6.240 -25.552 1.00 75.19 88 ASP A N 1
ATOM 695 C CA . ASP A 1 88 ? -1.860 4.880 -25.705 1.00 75.19 88 ASP A CA 1
ATOM 696 C C . ASP A 1 88 ? -2.432 4.292 -24.401 1.00 75.19 88 ASP A C 1
ATOM 698 O O . ASP A 1 88 ? -2.588 3.084 -24.271 1.00 75.19 88 ASP A O 1
ATOM 702 N N . ASP A 1 89 ? -2.714 5.138 -23.410 1.00 79.00 89 ASP A N 1
ATOM 703 C CA . ASP A 1 89 ? -3.193 4.754 -22.073 1.00 79.00 89 ASP A CA 1
ATOM 704 C C . ASP A 1 89 ? -2.188 3.939 -21.235 1.00 79.00 89 ASP A C 1
ATOM 706 O O . ASP A 1 89 ? -2.488 3.551 -20.103 1.00 79.00 89 ASP A O 1
ATOM 710 N N . ALA A 1 90 ? -0.960 3.741 -21.731 1.00 85.88 90 ALA A N 1
ATOM 711 C CA . ALA A 1 90 ? 0.086 3.092 -20.953 1.00 85.88 90 ALA A CA 1
ATOM 712 C C . ALA A 1 90 ? 0.437 3.933 -19.722 1.00 85.88 90 ALA A C 1
ATOM 714 O O . ALA A 1 90 ? 0.626 5.156 -19.790 1.00 85.88 90 ALA A O 1
ATOM 715 N N . ARG A 1 91 ? 0.529 3.265 -18.573 1.00 87.44 91 ARG A N 1
ATOM 716 C CA . ARG A 1 91 ? 0.764 3.932 -17.293 1.00 87.44 91 ARG A CA 1
ATOM 717 C C . ARG A 1 91 ? 2.225 4.329 -17.157 1.00 87.44 91 ARG A C 1
ATOM 719 O O . ARG A 1 91 ? 3.115 3.500 -17.346 1.00 87.44 91 ARG A O 1
ATOM 726 N N . VAL A 1 92 ? 2.468 5.569 -16.758 1.00 89.81 92 VAL A N 1
ATOM 727 C CA . VAL A 1 92 ? 3.816 6.054 -16.473 1.00 89.81 92 VAL A CA 1
ATOM 728 C C . VAL A 1 92 ? 4.177 5.748 -15.023 1.00 89.81 92 VAL A C 1
ATOM 730 O O . VAL A 1 92 ? 3.387 5.987 -14.116 1.00 89.81 92 VAL A O 1
ATOM 733 N N . VAL A 1 93 ? 5.371 5.197 -14.819 1.00 91.81 93 VAL A N 1
ATOM 734 C CA . VAL A 1 93 ? 5.960 4.914 -13.507 1.00 91.81 93 VAL A CA 1
ATOM 735 C C . VAL A 1 93 ? 7.234 5.736 -13.394 1.00 91.81 93 VAL A C 1
ATOM 737 O O . VAL A 1 93 ? 8.208 5.489 -14.104 1.00 91.81 93 VAL A O 1
ATOM 740 N N . ASP A 1 94 ? 7.225 6.735 -12.524 1.00 92.69 94 ASP A N 1
ATOM 741 C CA . ASP A 1 94 ? 8.330 7.679 -12.389 1.00 92.69 94 ASP A CA 1
ATOM 742 C C . ASP A 1 94 ? 9.322 7.277 -11.282 1.00 92.69 94 ASP A C 1
ATOM 744 O O . ASP A 1 94 ? 9.121 6.313 -10.536 1.00 92.69 94 ASP A O 1
ATOM 748 N N . ALA A 1 95 ? 10.410 8.036 -11.131 1.00 92.62 95 ALA A N 1
ATOM 749 C CA . ALA A 1 95 ? 11.415 7.759 -10.104 1.00 92.62 95 ALA A CA 1
ATOM 750 C C . ALA A 1 95 ? 10.862 7.811 -8.662 1.00 92.62 95 ALA A C 1
ATOM 752 O O . ALA A 1 95 ? 11.401 7.152 -7.768 1.00 92.62 95 ALA A O 1
ATOM 753 N N . ARG A 1 96 ? 9.797 8.585 -8.406 1.00 88.38 96 ARG A N 1
ATOM 754 C CA . ARG A 1 96 ? 9.153 8.649 -7.086 1.00 88.38 96 ARG A CA 1
ATOM 755 C C . ARG A 1 96 ? 8.330 7.397 -6.822 1.00 88.38 96 ARG A C 1
ATOM 757 O O . ARG A 1 96 ? 8.317 6.915 -5.691 1.00 88.38 96 ARG A O 1
ATOM 764 N N . GLU A 1 97 ? 7.652 6.888 -7.836 1.00 86.94 97 GLU A N 1
ATOM 765 C CA . GLU A 1 97 ? 6.899 5.651 -7.738 1.00 86.94 97 GLU A CA 1
ATOM 766 C C . GLU A 1 97 ? 7.830 4.442 -7.598 1.00 86.94 97 GLU A C 1
ATOM 768 O O . GLU A 1 97 ? 7.603 3.603 -6.728 1.00 86.94 97 GLU A O 1
ATOM 773 N N . LEU A 1 98 ? 8.942 4.404 -8.341 1.00 92.94 98 LEU A N 1
ATOM 774 C CA . LEU A 1 98 ? 9.987 3.387 -8.171 1.00 92.94 98 LEU A CA 1
ATOM 775 C C . LEU A 1 98 ? 10.548 3.360 -6.743 1.00 92.94 98 LEU A C 1
ATOM 777 O O . LEU A 1 98 ? 10.811 2.284 -6.209 1.00 92.94 98 LEU A O 1
ATOM 781 N N . HIS A 1 99 ? 10.702 4.523 -6.102 1.00 89.75 99 HIS A N 1
ATOM 782 C CA . HIS A 1 99 ? 11.082 4.596 -4.690 1.00 89.75 99 HIS A CA 1
ATOM 783 C C . HIS A 1 99 ? 10.022 3.951 -3.788 1.00 89.75 99 HIS A C 1
ATOM 785 O O . HIS A 1 99 ? 10.358 3.162 -2.908 1.00 89.75 99 HIS A O 1
ATOM 791 N N . GLY A 1 100 ? 8.741 4.256 -4.025 1.00 79.38 100 GLY A N 1
ATOM 792 C CA . GLY A 1 100 ? 7.626 3.636 -3.308 1.00 79.38 100 GLY A CA 1
ATOM 793 C C . GLY A 1 100 ? 7.614 2.115 -3.467 1.00 79.38 100 GLY A C 1
ATOM 794 O O . GLY A 1 100 ? 7.545 1.399 -2.471 1.00 79.38 100 GLY A O 1
ATOM 795 N N . MET A 1 101 ? 7.784 1.620 -4.694 1.00 86.38 101 MET A N 1
ATOM 796 C CA . MET A 1 101 ? 7.898 0.187 -4.974 1.00 86.38 101 MET A CA 1
ATOM 797 C C . MET A 1 101 ? 9.093 -0.438 -4.243 1.00 86.38 101 MET A C 1
ATOM 799 O O . MET A 1 101 ? 8.944 -1.454 -3.574 1.00 86.38 101 MET A O 1
ATOM 803 N N . ALA A 1 102 ? 10.274 0.177 -4.309 1.00 84.69 102 ALA A N 1
ATOM 804 C CA . ALA A 1 102 ? 11.460 -0.346 -3.637 1.00 84.69 102 ALA A CA 1
ATOM 805 C C . ALA A 1 102 ? 11.317 -0.370 -2.105 1.00 84.69 102 ALA A C 1
ATOM 807 O O . ALA A 1 102 ? 11.920 -1.220 -1.455 1.00 84.69 102 ALA A O 1
ATOM 808 N N . LEU A 1 103 ? 10.547 0.552 -1.515 1.00 79.69 103 LEU A N 1
ATOM 809 C CA . LEU A 1 103 ? 10.311 0.591 -0.072 1.00 79.69 103 LEU A CA 1
ATOM 810 C C . LEU A 1 103 ? 9.236 -0.391 0.387 1.00 79.69 103 LEU A C 1
ATOM 812 O O . LEU A 1 103 ? 9.448 -1.065 1.395 1.00 79.69 103 LEU A O 1
ATOM 816 N N . TYR A 1 104 ? 8.108 -0.446 -0.316 1.00 74.62 104 TYR A N 1
ATOM 817 C CA . TYR A 1 104 ? 6.881 -1.058 0.197 1.00 74.62 104 TYR A CA 1
ATOM 818 C C . TYR A 1 104 ? 6.436 -2.296 -0.573 1.00 74.62 104 TYR A C 1
ATOM 820 O O . TYR A 1 104 ? 5.627 -3.051 -0.053 1.00 74.62 104 TYR A O 1
ATOM 828 N N . ALA A 1 105 ? 6.959 -2.517 -1.781 1.00 75.12 105 ALA A N 1
ATOM 829 C CA . ALA A 1 105 ? 6.547 -3.632 -2.625 1.00 75.12 105 ALA A CA 1
ATOM 830 C C . ALA A 1 105 ? 7.510 -4.821 -2.596 1.00 75.12 105 ALA A C 1
ATOM 832 O O . ALA A 1 105 ? 7.321 -5.735 -3.380 1.00 75.12 105 ALA A O 1
ATOM 833 N N . ILE A 1 106 ? 8.560 -4.799 -1.770 1.00 80.00 106 ILE A N 1
ATOM 834 C CA . ILE A 1 106 ? 9.528 -5.897 -1.625 1.00 80.00 106 ILE A CA 1
ATOM 835 C C . ILE A 1 106 ? 9.953 -6.037 -0.166 1.00 80.00 106 ILE A C 1
ATOM 837 O O . ILE A 1 106 ? 9.936 -5.067 0.603 1.00 80.00 106 ILE A O 1
ATOM 841 N N . ASN A 1 107 ? 10.384 -7.237 0.227 1.00 80.56 107 ASN A N 1
ATOM 842 C CA . ASN A 1 107 ? 10.770 -7.487 1.612 1.00 80.56 107 ASN A CA 1
ATOM 843 C C . ASN A 1 107 ? 12.069 -6.747 2.002 1.00 80.56 107 ASN A C 1
ATOM 845 O O . ASN A 1 107 ? 12.857 -6.291 1.168 1.00 80.56 107 ASN A O 1
ATOM 849 N N . ARG A 1 108 ? 12.313 -6.620 3.313 1.00 79.12 108 ARG A N 1
ATOM 850 C CA . ARG A 1 108 ? 13.420 -5.813 3.860 1.00 79.12 108 ARG A CA 1
ATOM 851 C C . ARG A 1 108 ? 14.804 -6.255 3.370 1.00 79.12 108 ARG A C 1
ATOM 853 O O . ARG A 1 108 ? 15.669 -5.399 3.164 1.00 79.12 108 ARG A O 1
ATOM 860 N N . ASP A 1 109 ? 15.029 -7.556 3.218 1.00 81.31 109 ASP A N 1
ATOM 861 C CA . ASP A 1 109 ? 16.333 -8.096 2.830 1.00 81.31 109 ASP A CA 1
ATOM 862 C C . ASP A 1 109 ? 16.573 -7.982 1.321 1.00 81.31 109 ASP A C 1
ATOM 864 O O . ASP A 1 109 ? 17.658 -7.560 0.913 1.00 81.31 109 ASP A O 1
ATOM 868 N N . GLN A 1 110 ? 15.550 -8.235 0.499 1.00 87.12 110 GLN A N 1
ATOM 869 C CA . GLN A 1 110 ? 15.562 -7.959 -0.940 1.00 87.12 110 GLN A CA 1
ATOM 870 C C . GLN A 1 110 ? 15.793 -6.475 -1.206 1.00 87.12 110 GLN A C 1
ATOM 872 O O . GLN A 1 110 ? 16.646 -6.135 -2.018 1.00 87.12 110 GLN A O 1
ATOM 877 N N . ARG A 1 111 ? 15.115 -5.586 -0.470 1.00 89.62 111 ARG A N 1
ATOM 878 C CA . ARG A 1 111 ? 15.329 -4.138 -0.557 1.00 89.62 111 ARG A CA 1
ATOM 879 C C . ARG A 1 111 ? 16.773 -3.764 -0.272 1.00 89.62 111 ARG A C 1
ATOM 881 O O . ARG A 1 111 ? 17.388 -3.042 -1.052 1.00 89.62 111 ARG A O 1
ATOM 888 N N . ARG A 1 112 ? 17.336 -4.254 0.837 1.00 86.69 112 ARG A N 1
ATOM 889 C CA . ARG A 1 112 ? 18.733 -3.972 1.201 1.00 86.69 112 ARG A CA 1
ATOM 890 C C . ARG A 1 112 ? 19.687 -4.435 0.099 1.00 86.69 112 ARG A C 1
ATOM 892 O O . ARG A 1 112 ? 20.584 -3.684 -0.269 1.00 86.69 112 ARG A O 1
ATOM 899 N N . LYS A 1 113 ? 19.463 -5.636 -0.438 1.00 89.94 113 LYS A N 1
ATOM 900 C CA . LYS A 1 113 ? 20.252 -6.206 -1.533 1.00 89.94 113 LYS A CA 1
ATOM 901 C C . LYS A 1 113 ? 20.130 -5.383 -2.822 1.00 89.94 113 LYS A C 1
ATOM 903 O O . LYS A 1 113 ? 21.149 -4.966 -3.354 1.00 89.94 113 LYS A O 1
ATOM 908 N N . LEU A 1 114 ? 18.908 -5.081 -3.265 1.00 92.94 114 LEU A N 1
ATOM 909 C CA . LEU A 1 114 ? 18.622 -4.303 -4.475 1.00 92.94 114 LEU A CA 1
ATOM 910 C C . LEU A 1 114 ? 19.293 -2.923 -4.425 1.00 92.94 114 LEU A C 1
ATOM 912 O O . LEU A 1 114 ? 19.952 -2.506 -5.376 1.00 92.94 114 LEU A O 1
ATOM 916 N N . LEU A 1 115 ? 19.153 -2.216 -3.300 1.00 92.25 115 LEU A N 1
ATOM 917 C CA . LEU A 1 115 ? 19.744 -0.891 -3.129 1.00 92.25 115 LEU A CA 1
ATOM 918 C C . LEU A 1 115 ? 21.278 -0.951 -3.082 1.00 92.25 115 LEU A C 1
ATOM 920 O O . LEU A 1 115 ? 21.926 -0.087 -3.671 1.00 92.25 115 LEU A O 1
ATOM 924 N N . ALA A 1 116 ? 21.857 -1.960 -2.423 1.00 90.31 116 ALA A N 1
ATOM 925 C CA . ALA A 1 116 ? 23.305 -2.156 -2.399 1.00 90.31 116 ALA A CA 1
ATOM 926 C C . ALA A 1 116 ? 23.852 -2.452 -3.806 1.00 90.31 116 ALA A C 1
ATOM 928 O O . ALA A 1 116 ? 24.787 -1.796 -4.255 1.00 90.31 116 ALA A O 1
ATOM 929 N N . ASP A 1 117 ? 23.219 -3.364 -4.547 1.00 91.12 117 ASP A N 1
ATOM 930 C CA . ASP A 1 117 ? 23.682 -3.790 -5.871 1.00 91.12 117 ASP A CA 1
ATOM 931 C C . ASP A 1 117 ? 23.671 -2.655 -6.914 1.00 91.12 117 ASP A C 1
ATOM 933 O O . ASP A 1 117 ? 24.527 -2.629 -7.805 1.00 91.12 117 ASP A O 1
ATOM 937 N N . HIS A 1 118 ? 22.731 -1.707 -6.806 1.00 92.25 118 HIS A N 1
ATOM 938 C CA . HIS A 1 118 ? 22.524 -0.659 -7.817 1.00 92.25 118 HIS A CA 1
ATOM 939 C C . HIS A 1 118 ? 23.024 0.732 -7.430 1.00 92.25 118 HIS A C 1
ATOM 941 O O . HIS A 1 118 ? 23.451 1.495 -8.311 1.00 92.25 118 HIS A O 1
ATOM 947 N N . PHE A 1 119 ? 22.977 1.094 -6.147 1.00 89.69 119 PHE A N 1
ATOM 948 C CA . PHE A 1 119 ? 23.350 2.434 -5.687 1.00 89.69 119 PHE A CA 1
ATOM 949 C C . PHE A 1 119 ? 24.701 2.513 -4.995 1.00 89.69 119 PHE A C 1
ATOM 951 O O . PHE A 1 119 ? 25.245 3.616 -4.903 1.00 89.69 119 PHE A O 1
ATOM 958 N N . GLU A 1 120 ? 25.261 1.398 -4.536 1.00 81.56 120 GLU A N 1
ATOM 959 C CA . GLU A 1 120 ? 26.640 1.394 -4.073 1.00 81.56 120 GLU A CA 1
ATOM 960 C C . GLU A 1 120 ? 27.544 1.198 -5.290 1.00 81.56 120 GLU A C 1
ATOM 962 O O . GLU A 1 120 ? 27.541 0.166 -5.963 1.00 81.56 120 GLU A O 1
ATOM 967 N N . SER A 1 121 ? 28.312 2.237 -5.621 1.00 54.44 121 SER A N 1
ATOM 968 C CA . SER A 1 121 ? 29.419 2.100 -6.559 1.00 54.44 121 SER A CA 1
ATOM 969 C C . SER A 1 121 ? 30.305 0.968 -6.053 1.00 54.44 121 SER A C 1
ATOM 971 O O . SER A 1 121 ? 30.870 1.072 -4.964 1.00 54.44 121 SER A O 1
ATOM 973 N N . ARG A 1 122 ? 30.433 -0.108 -6.835 1.00 44.59 122 ARG A N 1
ATOM 974 C CA . ARG A 1 122 ? 31.410 -1.181 -6.618 1.00 44.59 122 ARG A CA 1
ATOM 975 C C . ARG A 1 122 ? 32.830 -0.616 -6.731 1.00 44.59 122 ARG A C 1
ATOM 977 O O . ARG A 1 122 ? 33.515 -0.831 -7.719 1.00 44.59 122 ARG A O 1
ATOM 984 N N . ALA A 1 123 ? 33.266 0.134 -5.728 1.00 38.84 123 ALA A N 1
ATOM 985 C CA . ALA A 1 123 ? 34.669 0.431 -5.477 1.00 38.84 123 ALA A CA 1
ATOM 986 C C . ALA A 1 123 ? 35.243 -0.500 -4.397 1.00 38.84 123 ALA A C 1
ATOM 988 O O . ALA A 1 123 ? 36.411 -0.384 -4.045 1.00 38.84 123 ALA A O 1
ATOM 989 N N . PHE A 1 124 ? 34.459 -1.457 -3.889 1.00 36.94 124 PHE A N 1
ATOM 990 C CA . PHE A 1 124 ? 34.934 -2.447 -2.931 1.00 36.94 124 PHE A CA 1
ATOM 991 C C . PHE A 1 124 ? 34.560 -3.871 -3.372 1.00 36.94 124 PHE A C 1
ATOM 993 O O . PHE A 1 124 ? 33.407 -4.285 -3.318 1.00 36.94 124 PHE A O 1
ATOM 1000 N N . VAL A 1 125 ? 35.606 -4.617 -3.744 1.00 37.16 125 VAL A N 1
ATOM 1001 C CA . VAL A 1 125 ? 35.713 -6.088 -3.747 1.00 37.16 125 VAL A CA 1
ATOM 1002 C C . VAL A 1 125 ? 35.055 -6.833 -4.917 1.00 37.16 125 VAL A C 1
ATOM 1004 O O . VAL A 1 125 ? 34.205 -7.709 -4.761 1.00 37.16 125 VAL A O 1
ATOM 1007 N N . GLU A 1 126 ? 35.629 -6.639 -6.100 1.00 40.03 126 GLU A N 1
ATOM 1008 C CA . GLU A 1 126 ? 35.882 -7.748 -7.021 1.00 40.03 126 GLU A CA 1
ATOM 1009 C C . GLU A 1 126 ? 36.948 -8.670 -6.392 1.00 40.03 126 GLU A C 1
ATOM 1011 O O . GLU A 1 126 ? 38.136 -8.491 -6.627 1.00 40.03 126 GLU A O 1
ATOM 1016 N N . SER A 1 127 ? 36.565 -9.577 -5.477 1.00 38.03 127 SER A N 1
ATOM 1017 C CA . SER A 1 127 ? 37.475 -10.616 -4.926 1.00 38.03 127 SER A CA 1
ATOM 1018 C C . SER A 1 127 ? 36.811 -11.751 -4.122 1.00 38.03 127 SER A C 1
ATOM 1020 O O . SER A 1 127 ? 37.517 -12.467 -3.415 1.00 38.03 127 SER A O 1
ATOM 1022 N N . ARG A 1 128 ? 35.486 -11.986 -4.187 1.00 38.69 128 ARG A N 1
ATOM 1023 C CA . ARG A 1 128 ? 34.887 -13.127 -3.442 1.00 38.69 128 ARG A CA 1
ATOM 1024 C C . ARG A 1 128 ? 33.874 -14.032 -4.148 1.00 38.69 128 ARG A C 1
ATOM 1026 O O . ARG A 1 128 ? 33.408 -14.970 -3.515 1.00 38.69 128 ARG A O 1
ATOM 1033 N N . SER A 1 129 ? 33.603 -13.885 -5.446 1.00 41.19 129 SER A N 1
ATOM 1034 C CA . SER A 1 129 ? 32.675 -14.802 -6.149 1.00 41.19 129 SER A CA 1
ATOM 1035 C C . SER A 1 129 ? 33.228 -15.503 -7.396 1.00 41.19 129 SER A C 1
ATOM 1037 O O . SER A 1 129 ? 32.550 -16.367 -7.944 1.00 41.19 129 SER A O 1
ATOM 1039 N N . VAL A 1 130 ? 34.479 -15.246 -7.800 1.00 41.69 130 VAL A N 1
ATOM 1040 C CA . VAL A 1 130 ? 35.117 -15.948 -8.941 1.00 41.69 130 VAL A CA 1
ATOM 1041 C C . VAL A 1 130 ? 35.971 -17.154 -8.498 1.00 41.69 130 VAL A C 1
ATOM 1043 O O . VAL A 1 130 ? 36.215 -18.067 -9.281 1.00 41.69 130 VAL A O 1
ATOM 1046 N N . LEU A 1 131 ? 36.330 -17.259 -7.212 1.00 40.12 131 LEU A N 1
ATOM 1047 C CA . LEU A 1 131 ? 37.167 -18.355 -6.690 1.00 40.12 131 LEU A CA 1
ATOM 1048 C C . LEU A 1 131 ? 36.409 -19.630 -6.270 1.00 40.12 131 LEU A C 1
ATOM 1050 O O . LEU A 1 131 ? 37.052 -20.620 -5.932 1.00 40.12 131 LEU A O 1
ATOM 1054 N N . HIS A 1 132 ? 35.072 -19.653 -6.335 1.00 39.94 132 HIS A N 1
ATOM 1055 C CA . HIS A 1 132 ? 34.277 -20.860 -6.032 1.00 39.94 132 HIS A CA 1
ATOM 1056 C C . HIS A 1 132 ? 33.650 -21.539 -7.260 1.00 39.94 132 HIS A C 1
ATOM 1058 O O . HIS A 1 132 ? 33.031 -22.588 -7.130 1.00 39.94 132 HIS A O 1
ATOM 1064 N N . ARG A 1 133 ? 33.845 -20.986 -8.468 1.00 41.00 133 ARG A N 1
ATOM 1065 C CA . ARG A 1 133 ? 33.434 -21.629 -9.734 1.00 41.00 133 ARG A CA 1
ATOM 1066 C C . ARG A 1 133 ? 34.589 -22.072 -10.636 1.00 41.00 133 ARG A C 1
ATOM 1068 O O . ARG A 1 133 ? 34.332 -22.724 -11.638 1.00 41.00 133 ARG A O 1
ATOM 1075 N N . ILE A 1 134 ? 35.844 -21.803 -10.267 1.00 42.03 134 ILE A N 1
ATOM 1076 C CA . ILE A 1 134 ? 37.029 -22.295 -11.004 1.00 42.03 134 ILE A CA 1
ATOM 1077 C C . ILE A 1 134 ? 37.654 -23.537 -10.332 1.00 42.03 134 ILE A C 1
ATOM 1079 O O . ILE A 1 134 ? 38.465 -24.236 -10.928 1.00 42.03 134 ILE A O 1
ATOM 1083 N N . THR A 1 135 ? 37.205 -23.920 -9.134 1.00 41.94 135 THR A N 1
ATOM 1084 C CA . THR A 1 135 ? 37.709 -25.107 -8.415 1.00 41.94 135 THR A CA 1
ATOM 1085 C C . THR A 1 135 ? 37.140 -26.446 -8.907 1.00 41.94 135 THR A C 1
ATOM 1087 O O . THR A 1 135 ? 37.510 -27.486 -8.374 1.00 41.94 135 THR A O 1
ATOM 1090 N N . ALA A 1 136 ? 36.274 -26.453 -9.928 1.00 45.34 136 ALA A N 1
ATOM 1091 C CA . ALA A 1 136 ? 35.641 -27.669 -10.456 1.00 45.34 136 ALA A CA 1
ATOM 1092 C C . ALA A 1 136 ? 36.184 -28.139 -11.824 1.00 45.34 136 ALA A C 1
ATOM 1094 O O . ALA A 1 136 ? 35.674 -29.111 -12.370 1.00 45.34 136 ALA A O 1
ATOM 1095 N N . LEU A 1 137 ? 37.209 -27.487 -12.387 1.00 44.75 137 LEU A N 1
ATOM 1096 C CA . LEU A 1 137 ? 37.730 -27.804 -13.729 1.00 44.75 137 LEU A CA 1
ATOM 1097 C C . LEU A 1 137 ? 39.265 -27.716 -13.812 1.00 44.75 137 LEU A C 1
ATOM 1099 O O . LEU A 1 137 ? 39.819 -27.163 -14.757 1.00 44.75 137 LEU A O 1
ATOM 1103 N N . ILE A 1 138 ? 39.972 -28.282 -12.830 1.00 41.84 138 ILE A N 1
ATOM 1104 C CA . ILE A 1 138 ? 41.420 -28.514 -12.937 1.00 41.84 138 ILE A CA 1
ATOM 1105 C C . ILE A 1 138 ? 41.679 -30.019 -12.782 1.00 41.84 138 ILE A C 1
ATOM 1107 O O . ILE A 1 138 ? 41.608 -30.527 -11.662 1.00 41.84 138 ILE A O 1
ATOM 1111 N N . PRO A 1 139 ? 41.953 -30.762 -13.871 1.00 40.16 139 PRO A N 1
ATOM 1112 C CA . PRO A 1 139 ? 42.470 -32.116 -13.753 1.00 40.16 139 PRO A CA 1
ATOM 1113 C C . PRO A 1 139 ? 43.872 -32.068 -13.138 1.00 40.16 139 PRO A C 1
ATOM 1115 O O . PRO A 1 139 ? 44.695 -31.218 -13.483 1.00 40.16 139 PRO A O 1
ATOM 1118 N N . ALA A 1 140 ? 44.123 -32.985 -12.204 1.00 44.38 140 ALA A N 1
ATOM 1119 C CA . ALA A 1 140 ? 45.404 -33.161 -11.539 1.00 44.38 140 ALA A CA 1
ATOM 1120 C C . ALA A 1 140 ? 46.539 -33.317 -12.566 1.00 44.38 140 ALA A C 1
ATOM 1122 O O . ALA A 1 140 ? 46.568 -34.283 -13.328 1.00 44.38 140 ALA A O 1
ATOM 1123 N N . LEU A 1 141 ? 47.481 -32.373 -12.565 1.00 40.69 141 LEU A N 1
ATOM 1124 C CA . LEU A 1 141 ? 48.750 -32.481 -13.280 1.00 40.69 141 LEU A CA 1
ATOM 1125 C C . LEU A 1 141 ? 49.894 -32.652 -12.267 1.00 40.69 141 LEU A C 1
ATOM 1127 O O . LEU A 1 141 ? 49.840 -32.075 -11.177 1.00 40.69 141 LEU A O 1
ATOM 1131 N N . PRO A 1 142 ? 50.907 -33.472 -12.597 1.00 41.97 142 PRO A N 1
ATOM 1132 C CA . PRO A 1 142 ? 51.928 -33.911 -11.660 1.00 41.97 142 PRO A CA 1
ATOM 1133 C C . PRO A 1 142 ? 52.939 -32.806 -11.340 1.00 41.97 142 PRO A C 1
ATOM 1135 O O . PRO A 1 142 ? 53.297 -31.974 -12.172 1.00 41.97 142 PRO A O 1
ATOM 1138 N N . SER A 1 143 ? 53.419 -32.847 -10.101 1.00 40.84 143 SER A N 1
ATOM 1139 C CA . SER A 1 143 ? 54.447 -31.985 -9.526 1.00 40.84 143 SER A CA 1
ATOM 1140 C C . SER A 1 143 ? 55.773 -32.038 -10.296 1.00 40.84 143 SER A C 1
ATOM 1142 O O . SER A 1 143 ? 56.398 -33.097 -10.363 1.00 40.84 143 SER A O 1
ATOM 1144 N N . PHE A 1 144 ? 56.251 -30.880 -10.762 1.00 42.16 144 PHE A N 1
ATOM 1145 C CA . PHE A 1 144 ? 57.643 -30.666 -11.175 1.00 42.16 144 PHE A CA 1
ATOM 1146 C C . PHE A 1 144 ? 58.297 -29.557 -10.326 1.00 42.16 144 PHE A C 1
ATOM 1148 O O . PHE A 1 144 ? 57.622 -28.587 -9.971 1.00 42.16 144 PHE A O 1
ATOM 1155 N N . PRO A 1 145 ? 59.588 -29.689 -9.962 1.00 43.09 145 PRO A N 1
ATOM 1156 C CA . PRO A 1 145 ? 60.241 -28.815 -8.994 1.00 43.09 145 PRO A CA 1
ATOM 1157 C C . PRO A 1 145 ? 60.839 -27.533 -9.611 1.00 43.09 145 PRO A C 1
ATOM 1159 O O . PRO A 1 145 ? 61.400 -27.544 -10.701 1.00 43.09 145 PRO A O 1
ATOM 1162 N N . THR A 1 146 ? 60.707 -26.447 -8.840 1.00 48.50 146 THR A N 1
ATOM 1163 C CA . THR A 1 146 ? 61.589 -25.269 -8.671 1.00 48.50 146 THR A CA 1
ATOM 1164 C C . THR A 1 146 ? 62.566 -24.853 -9.790 1.00 48.50 146 THR A C 1
ATOM 1166 O O . THR A 1 146 ? 63.574 -25.514 -10.018 1.00 48.50 146 THR A O 1
ATOM 1169 N N . ARG A 1 147 ? 62.408 -23.611 -10.297 1.00 39.25 147 ARG A N 1
ATOM 1170 C CA . ARG A 1 147 ? 63.407 -22.508 -10.212 1.00 39.25 147 ARG A CA 1
ATOM 1171 C C . ARG A 1 147 ? 62.991 -21.236 -10.984 1.00 39.25 147 ARG A C 1
ATOM 1173 O O . ARG A 1 147 ? 62.627 -21.317 -12.145 1.00 39.25 147 ARG A O 1
ATOM 1180 N N . ALA A 1 148 ? 63.234 -20.094 -10.325 1.00 39.31 148 ALA A N 1
ATOM 1181 C CA . ALA A 1 148 ? 63.599 -18.767 -10.855 1.00 39.31 148 ALA A CA 1
ATOM 1182 C C . ALA A 1 148 ? 62.568 -17.919 -11.636 1.00 39.31 148 ALA A C 1
ATOM 1184 O O . ALA A 1 148 ? 61.967 -18.374 -12.598 1.00 39.31 148 ALA A O 1
ATOM 1185 N N . GLY A 1 149 ? 62.498 -16.620 -11.296 1.00 36.34 149 GLY A N 1
ATOM 1186 C CA . GLY A 1 149 ? 62.151 -15.574 -12.269 1.00 36.34 149 GLY A CA 1
ATOM 1187 C C . GLY A 1 149 ? 61.252 -14.445 -11.770 1.00 36.34 149 GLY A C 1
ATOM 1188 O O . GLY A 1 149 ? 60.041 -14.496 -11.923 1.00 36.34 149 GLY A O 1
ATOM 1189 N N . SER A 1 150 ? 61.868 -13.411 -11.209 1.00 42.06 150 SER A N 1
ATOM 1190 C CA . SER A 1 150 ? 61.315 -12.096 -10.873 1.00 42.06 150 SER A CA 1
ATOM 1191 C C . SER A 1 150 ? 60.754 -11.332 -12.093 1.00 42.06 150 SER A C 1
ATOM 1193 O O . SER A 1 150 ? 61.111 -11.646 -13.223 1.00 42.06 150 SER A O 1
ATOM 1195 N N . VAL A 1 151 ? 60.027 -10.232 -11.821 1.00 43.94 151 VAL A N 1
ATOM 1196 C CA . VAL A 1 151 ? 59.632 -9.110 -12.720 1.00 43.94 151 VAL A CA 1
ATOM 1197 C C . VAL A 1 151 ? 58.183 -9.145 -13.241 1.00 43.94 151 VAL A C 1
ATOM 1199 O O . VAL A 1 151 ? 57.929 -9.608 -14.343 1.00 43.94 151 VAL A O 1
ATOM 1202 N N . ALA A 1 152 ? 57.248 -8.554 -12.480 1.00 39.81 152 ALA A N 1
ATOM 1203 C CA . ALA A 1 152 ? 56.031 -7.893 -12.998 1.00 39.81 152 ALA A CA 1
ATOM 1204 C C . ALA A 1 152 ? 55.278 -7.134 -11.876 1.00 39.81 152 ALA A C 1
ATOM 1206 O O . ALA A 1 152 ? 54.160 -7.485 -11.512 1.00 39.81 152 ALA A O 1
ATOM 1207 N N . LEU A 1 153 ? 55.893 -6.105 -11.278 1.00 39.47 153 LEU A N 1
ATOM 1208 C CA . LEU A 1 153 ? 55.252 -5.267 -10.248 1.00 39.47 153 LEU A CA 1
ATOM 1209 C C . LEU A 1 153 ? 55.662 -3.794 -10.409 1.00 39.47 153 LEU A C 1
ATOM 1211 O O . LEU A 1 153 ? 56.413 -3.281 -9.592 1.00 39.47 153 LEU A O 1
ATOM 1215 N N . VAL A 1 154 ? 55.242 -3.128 -11.498 1.00 41.12 154 VAL A N 1
ATOM 1216 C CA . VAL A 1 154 ? 55.521 -1.680 -11.709 1.00 41.12 154 VAL A CA 1
ATOM 1217 C C . VAL A 1 154 ? 54.359 -0.879 -12.350 1.00 41.12 154 VAL A C 1
ATOM 1219 O O . VAL A 1 154 ? 54.390 0.343 -12.326 1.00 41.12 154 VAL A O 1
ATOM 1222 N N . VAL A 1 155 ? 53.271 -1.478 -12.854 1.00 41.94 155 VAL A N 1
ATOM 1223 C CA . VAL A 1 155 ? 52.300 -0.719 -13.694 1.00 41.94 155 VAL A CA 1
ATOM 1224 C C . VAL A 1 155 ? 51.101 -0.096 -12.935 1.00 41.94 155 VAL A C 1
ATOM 1226 O O . VAL A 1 155 ? 50.352 0.682 -13.511 1.00 41.94 155 VAL A O 1
ATOM 1229 N N . ILE A 1 156 ? 50.912 -0.335 -11.630 1.00 41.25 156 ILE A N 1
ATOM 1230 C CA . ILE A 1 156 ? 49.648 0.021 -10.928 1.00 41.25 156 ILE A CA 1
ATOM 1231 C C . ILE A 1 156 ? 49.659 1.400 -10.211 1.00 41.25 156 ILE A C 1
ATOM 1233 O O . ILE A 1 156 ? 48.646 1.822 -9.665 1.00 41.25 156 ILE A O 1
ATOM 1237 N N . LEU A 1 157 ? 50.748 2.179 -10.247 1.00 37.12 157 LEU A N 1
ATOM 1238 C CA . LEU A 1 157 ? 50.901 3.372 -9.382 1.00 37.12 157 LEU A CA 1
ATOM 1239 C C . LEU A 1 157 ? 50.682 4.750 -10.058 1.00 37.12 157 LEU A C 1
ATOM 1241 O O . LEU A 1 157 ? 51.154 5.755 -9.541 1.00 37.12 157 LEU A O 1
ATOM 1245 N N . MET A 1 158 ? 49.975 4.836 -11.195 1.00 36.31 158 MET A N 1
ATOM 1246 C CA . MET A 1 158 ? 49.923 6.063 -12.030 1.00 36.31 158 MET A CA 1
ATOM 1247 C C . MET A 1 158 ? 48.525 6.664 -12.308 1.00 36.31 158 MET A C 1
ATOM 1249 O O . MET A 1 158 ? 48.395 7.484 -13.210 1.00 36.31 158 MET A O 1
ATOM 1253 N N . VAL A 1 159 ? 47.473 6.325 -11.547 1.00 42.41 159 VAL A N 1
ATOM 1254 C CA . VAL A 1 159 ? 46.116 6.915 -11.744 1.00 42.41 159 VAL A CA 1
ATOM 1255 C C . VAL A 1 159 ? 45.519 7.480 -10.442 1.00 42.41 159 VAL A C 1
ATOM 1257 O O . VAL A 1 159 ? 44.312 7.474 -10.228 1.00 42.41 159 VAL A O 1
ATOM 1260 N N . ALA A 1 160 ? 46.368 7.987 -9.546 1.00 35.78 160 ALA A N 1
ATOM 1261 C CA . ALA A 1 160 ? 45.961 8.628 -8.293 1.00 35.78 160 ALA A CA 1
ATOM 1262 C C . ALA A 1 160 ? 46.432 10.090 -8.248 1.00 35.78 160 ALA A C 1
ATOM 1264 O O . ALA A 1 160 ? 47.283 10.449 -7.439 1.00 35.78 160 ALA A O 1
ATOM 1265 N N . SER A 1 161 ? 45.914 10.934 -9.144 1.00 33.69 161 SER A N 1
ATOM 1266 C CA . SER A 1 161 ? 46.235 12.370 -9.143 1.00 33.69 161 SER A CA 1
ATOM 1267 C C . SER A 1 161 ? 45.317 13.205 -10.046 1.00 33.69 161 SER A C 1
ATOM 1269 O O . SER A 1 161 ? 45.761 13.734 -11.056 1.00 33.69 161 SER A O 1
ATOM 1271 N N . VAL A 1 162 ? 44.054 13.409 -9.647 1.00 40.97 162 VAL A N 1
ATOM 1272 C CA . VAL A 1 162 ? 43.347 14.678 -9.928 1.00 40.97 162 VAL A CA 1
ATOM 1273 C C . VAL A 1 162 ? 42.515 15.072 -8.702 1.00 40.97 162 VAL A C 1
ATOM 1275 O O . VAL A 1 162 ? 41.455 14.516 -8.428 1.00 40.97 162 VAL A O 1
ATOM 1278 N N . ALA A 1 163 ? 43.073 16.019 -7.951 1.00 34.50 163 ALA A N 1
ATOM 1279 C CA . ALA A 1 163 ? 42.501 16.754 -6.828 1.00 34.50 163 ALA A CA 1
ATOM 1280 C C . ALA A 1 163 ? 41.519 17.838 -7.357 1.00 34.50 163 ALA A C 1
ATOM 1282 O O . ALA A 1 163 ? 41.725 18.367 -8.443 1.00 34.50 163 ALA A O 1
ATOM 1283 N N . LEU A 1 164 ? 40.354 18.066 -6.737 1.00 32.78 164 LEU A N 1
ATOM 1284 C CA . LEU A 1 164 ? 40.122 19.007 -5.622 1.00 32.78 164 LEU A CA 1
ATOM 1285 C C . LEU A 1 164 ? 40.190 20.487 -6.061 1.00 32.78 164 LEU A C 1
ATOM 1287 O O . LEU A 1 164 ? 41.275 21.049 -6.158 1.00 32.78 164 LEU A O 1
ATOM 1291 N N . VAL A 1 165 ? 39.026 21.128 -6.272 1.00 36.56 165 VAL A N 1
ATOM 1292 C CA . VAL A 1 165 ? 38.898 22.597 -6.372 1.00 36.56 165 VAL A CA 1
ATOM 1293 C C . VAL A 1 165 ? 37.607 23.100 -5.697 1.00 36.56 165 VAL A C 1
ATOM 1295 O O . VAL A 1 165 ? 36.504 22.741 -6.091 1.00 36.56 165 VAL A O 1
ATOM 1298 N N . ALA A 1 166 ? 37.840 23.983 -4.719 1.00 32.97 166 ALA A N 1
ATOM 1299 C CA . ALA A 1 166 ? 37.069 25.145 -4.255 1.00 32.97 166 ALA A CA 1
ATOM 1300 C C . ALA A 1 166 ? 35.744 25.000 -3.472 1.00 32.97 166 ALA A C 1
ATOM 1302 O O . ALA A 1 166 ? 34.664 24.741 -3.989 1.00 32.97 166 ALA A O 1
ATOM 1303 N N . THR A 1 167 ? 35.884 25.368 -2.200 1.00 37.03 167 THR A N 1
ATOM 1304 C CA . THR A 1 167 ? 34.917 25.900 -1.233 1.00 37.03 167 THR A CA 1
ATOM 1305 C C . THR A 1 167 ? 34.294 27.243 -1.642 1.00 37.03 167 THR A C 1
ATOM 1307 O O . THR A 1 167 ? 35.018 28.114 -2.123 1.00 37.03 167 THR A O 1
ATOM 1310 N N . ALA A 1 168 ? 33.029 27.483 -1.272 1.00 31.11 168 ALA A N 1
ATOM 1311 C CA . ALA A 1 168 ? 32.542 28.818 -0.900 1.00 31.11 168 ALA A CA 1
ATOM 1312 C C . ALA A 1 168 ? 31.360 28.719 0.083 1.00 31.11 168 ALA A C 1
ATOM 1314 O O . ALA A 1 168 ? 30.303 28.182 -0.240 1.00 31.11 168 ALA A O 1
ATOM 1315 N N . SER A 1 169 ? 31.579 29.232 1.292 1.00 34.44 169 SER A N 1
ATOM 1316 C CA . SER A 1 169 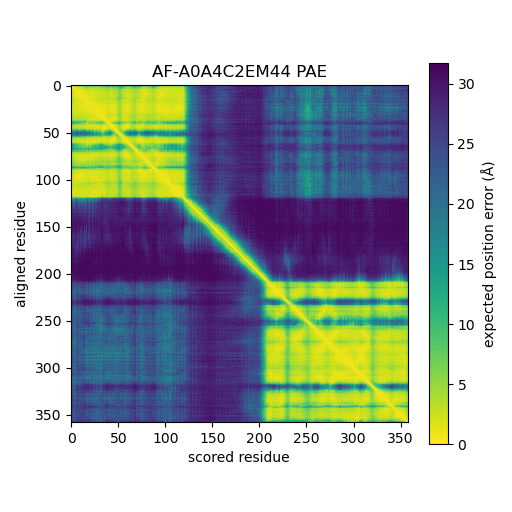? 30.578 29.503 2.326 1.00 34.44 169 SER A CA 1
ATOM 1317 C C . SER A 1 169 ? 29.706 30.693 1.924 1.00 34.44 169 SER A C 1
ATOM 1319 O O . SER A 1 169 ? 30.253 31.652 1.391 1.00 34.44 169 SER A O 1
ATOM 1321 N N . PHE A 1 170 ? 28.409 30.689 2.252 1.00 34.84 170 PHE A N 1
ATOM 1322 C CA . PHE A 1 170 ? 27.628 31.921 2.415 1.00 34.84 170 PHE A CA 1
ATOM 1323 C C . PHE A 1 170 ? 26.490 31.752 3.425 1.00 34.84 170 PHE A C 1
ATOM 1325 O O . PHE A 1 170 ? 26.087 30.649 3.784 1.00 34.84 170 PHE A O 1
ATOM 1332 N N . ASP A 1 171 ? 26.082 32.911 3.916 1.00 27.80 171 ASP A N 1
ATOM 1333 C CA . ASP A 1 171 ? 25.819 33.237 5.304 1.00 27.80 171 ASP A CA 1
ATOM 1334 C C . ASP A 1 171 ? 24.386 32.999 5.782 1.00 27.80 171 ASP A C 1
ATOM 1336 O O . ASP A 1 171 ? 23.415 32.971 5.025 1.00 27.80 171 ASP A O 1
ATOM 1340 N N . ARG A 1 172 ? 24.286 32.918 7.105 1.00 31.94 172 ARG A N 1
ATOM 1341 C CA . ARG A 1 172 ? 23.061 32.957 7.893 1.00 31.94 172 ARG A CA 1
ATOM 1342 C C . ARG A 1 172 ? 22.537 34.393 7.903 1.00 31.94 172 ARG A C 1
ATOM 1344 O O . ARG A 1 172 ? 23.267 35.325 8.218 1.00 31.94 172 ARG A O 1
ATOM 1351 N N . SER A 1 173 ? 21.250 34.588 7.645 1.00 27.77 173 SER A N 1
ATOM 1352 C CA . SER A 1 173 ? 20.551 35.825 8.007 1.00 27.77 173 SER A CA 1
ATOM 1353 C C . SER A 1 173 ? 19.184 35.470 8.578 1.00 27.77 173 SER A C 1
ATOM 1355 O O . SER A 1 173 ? 18.421 34.709 7.989 1.00 27.77 173 SER A O 1
ATOM 1357 N N . HIS A 1 174 ? 18.939 35.953 9.792 1.00 28.81 174 HIS A N 1
ATOM 1358 C CA . HIS A 1 174 ? 17.751 35.736 10.607 1.00 28.81 174 HIS A CA 1
ATOM 1359 C C . HIS A 1 174 ? 16.929 37.033 10.662 1.00 28.81 174 HIS A C 1
ATOM 1361 O O . HIS A 1 174 ? 17.496 38.072 10.991 1.00 28.81 174 HIS A O 1
ATOM 1367 N N . THR A 1 175 ? 15.604 36.879 10.483 1.00 34.28 175 THR A N 1
ATOM 1368 C CA . THR A 1 175 ? 14.461 37.651 11.055 1.00 34.28 175 THR A CA 1
ATOM 1369 C C . THR A 1 175 ? 14.284 39.144 10.703 1.00 34.28 175 THR A C 1
ATOM 1371 O O . THR A 1 175 ? 15.271 39.770 10.326 1.00 34.28 175 THR A O 1
ATOM 1374 N N . PRO A 1 176 ? 13.099 39.782 10.926 1.00 51.09 176 PRO A N 1
ATOM 1375 C CA . PRO A 1 176 ? 11.738 39.303 11.305 1.00 51.09 176 PRO A CA 1
ATOM 1376 C C . PRO A 1 176 ? 10.567 39.968 10.507 1.00 51.09 176 PRO A C 1
ATOM 1378 O O . PRO A 1 176 ? 10.819 40.865 9.714 1.00 51.09 176 PRO A O 1
ATOM 1381 N N . ASP A 1 177 ? 9.315 39.533 10.757 1.00 28.14 177 ASP A N 1
ATOM 1382 C CA . ASP A 1 177 ? 8.009 40.274 10.792 1.00 28.14 177 ASP A CA 1
ATOM 1383 C C . ASP A 1 177 ? 6.861 39.319 10.375 1.00 28.14 177 ASP A C 1
ATOM 1385 O O . ASP A 1 177 ? 7.075 38.458 9.529 1.00 28.14 177 ASP A O 1
ATOM 1389 N N . ARG A 1 178 ? 5.599 39.385 10.816 1.00 34.56 178 ARG A N 1
ATOM 1390 C CA . ARG A 1 178 ? 4.860 40.015 11.924 1.00 34.56 178 ARG A CA 1
ATOM 1391 C C . ARG A 1 178 ? 3.408 39.504 11.803 1.00 34.56 178 ARG A C 1
ATOM 1393 O O . ARG A 1 178 ? 2.936 39.332 10.685 1.00 34.56 178 ARG A O 1
ATOM 1400 N N . ASP A 1 179 ? 2.745 39.293 12.936 1.00 33.03 179 ASP A N 1
ATOM 1401 C CA . ASP A 1 179 ? 1.299 39.385 13.213 1.00 33.03 179 ASP A CA 1
ATOM 1402 C C . ASP A 1 179 ? 0.254 39.023 12.131 1.00 33.03 179 ASP A C 1
ATOM 1404 O O . ASP A 1 179 ? 0.010 39.778 11.193 1.00 33.03 179 ASP A O 1
ATOM 1408 N N . ALA A 1 180 ? -0.526 37.970 12.406 1.00 33.66 180 ALA A N 1
ATOM 1409 C CA . ALA A 1 180 ? -1.981 37.987 12.215 1.00 33.66 180 ALA A CA 1
ATOM 1410 C C . ALA A 1 180 ? -2.638 36.951 13.143 1.00 33.66 180 ALA A C 1
ATOM 1412 O O . ALA A 1 180 ? -2.692 35.759 12.852 1.00 33.66 180 ALA A O 1
ATOM 1413 N N . GLU A 1 181 ? -3.117 37.437 14.283 1.00 36.59 181 GLU A N 1
ATOM 1414 C CA . GLU A 1 181 ? -4.030 36.762 15.202 1.00 36.59 181 GLU A CA 1
ATOM 1415 C C . GLU A 1 181 ? -5.443 36.736 14.587 1.00 36.59 181 GLU A C 1
ATOM 1417 O O . GLU A 1 181 ? -5.981 37.803 14.285 1.00 36.59 181 GLU A O 1
ATOM 1422 N N . PRO A 1 182 ? -6.090 35.572 14.397 1.00 39.53 182 PRO A N 1
ATOM 1423 C CA . PRO A 1 182 ? -7.525 35.534 14.191 1.00 39.53 182 PRO A CA 1
ATOM 1424 C C . PRO A 1 182 ? -8.219 35.300 15.535 1.00 39.53 182 PRO A C 1
ATOM 1426 O O . PRO A 1 182 ? -8.283 34.188 16.058 1.00 39.53 182 PRO A O 1
ATOM 1429 N N . THR A 1 183 ? -8.775 36.378 16.081 1.00 38.22 183 THR A N 1
ATOM 1430 C CA . THR A 1 183 ? -9.803 36.338 17.120 1.00 38.22 183 THR A CA 1
ATOM 1431 C C . THR A 1 183 ? -11.004 35.536 16.606 1.00 38.22 183 THR A C 1
ATOM 1433 O O . THR A 1 183 ? -11.707 35.987 15.702 1.00 38.22 183 THR A O 1
ATOM 1436 N N . VAL A 1 184 ? -11.269 34.360 17.181 1.00 38.09 184 VAL A N 1
ATOM 1437 C CA . VAL A 1 184 ? -12.521 33.619 16.956 1.00 38.09 184 VAL A CA 1
ATOM 1438 C C . VAL A 1 184 ? -13.361 33.695 18.224 1.00 38.09 184 VAL A C 1
ATOM 1440 O O . VAL A 1 184 ? -13.014 33.161 19.274 1.00 38.09 184 VAL A O 1
ATOM 1443 N N . THR A 1 185 ? -14.474 34.410 18.117 1.00 35.25 185 THR A N 1
ATOM 1444 C CA . THR A 1 185 ? -15.527 34.503 19.124 1.00 35.25 185 THR A CA 1
ATOM 1445 C C . THR A 1 185 ? -16.196 33.136 19.323 1.00 35.25 185 THR A C 1
ATOM 1447 O O . THR A 1 185 ? -16.643 32.532 18.347 1.00 35.25 185 THR A O 1
ATOM 1450 N N . PRO A 1 186 ? -16.320 32.625 20.562 1.00 33.75 186 PRO A N 1
ATOM 1451 C CA . PRO A 1 186 ? -17.042 31.383 20.803 1.00 33.75 186 PRO A CA 1
ATOM 1452 C C . PRO A 1 186 ? -18.548 31.599 20.603 1.00 33.75 186 PRO A C 1
ATOM 1454 O O . PRO A 1 186 ? -19.184 32.399 21.294 1.00 33.75 186 PRO A O 1
ATOM 1457 N N . VAL A 1 187 ? -19.130 30.863 19.655 1.00 33.00 187 VAL A N 1
ATOM 1458 C CA . VAL A 1 187 ? -20.583 30.748 19.498 1.00 33.00 187 VAL A CA 1
ATOM 1459 C C . VAL A 1 187 ? -21.109 29.901 20.654 1.00 33.00 187 VAL A C 1
ATOM 1461 O O . VAL A 1 187 ? -20.766 28.728 20.789 1.00 33.00 187 VAL A O 1
ATOM 1464 N N . SER A 1 188 ? -21.939 30.502 21.505 1.00 30.72 188 SER A N 1
ATOM 1465 C CA . SER A 1 188 ? -22.676 29.782 22.543 1.00 30.72 188 SER A CA 1
ATOM 1466 C C . SER A 1 188 ? -23.689 28.845 21.886 1.00 30.72 188 SER A C 1
ATOM 1468 O O . SER A 1 188 ? -24.706 29.302 21.370 1.00 30.72 188 SER A O 1
ATOM 1470 N N . VAL A 1 189 ? -23.424 27.539 21.906 1.00 37.69 189 VAL A N 1
ATOM 1471 C CA . VAL A 1 189 ? -24.436 26.527 21.586 1.00 37.69 189 VAL A CA 1
ATOM 1472 C C . VAL A 1 189 ? -25.116 26.142 22.891 1.00 37.69 189 VAL A C 1
ATOM 1474 O O . VAL A 1 189 ? -24.514 25.536 23.776 1.00 37.69 189 VAL A O 1
ATOM 1477 N N . SER A 1 190 ? -26.370 26.561 23.029 1.00 31.38 190 SER A N 1
ATOM 1478 C CA . SER A 1 190 ? -27.238 26.210 24.143 1.00 31.38 190 SER A CA 1
ATOM 1479 C C . SER A 1 190 ? -27.325 24.690 24.294 1.00 31.38 190 SER A C 1
ATOM 1481 O O . SER A 1 190 ? -27.858 23.999 23.429 1.00 31.38 190 SER A O 1
ATOM 1483 N N . GLN A 1 191 ? -26.829 24.177 25.420 1.00 41.16 191 GLN A N 1
ATOM 1484 C CA . GLN A 1 191 ? -27.209 22.864 25.928 1.00 41.16 191 GLN A CA 1
ATOM 1485 C C . GLN A 1 191 ? -28.713 22.898 26.223 1.00 41.16 191 GLN A C 1
ATOM 1487 O O . GLN A 1 191 ? -29.152 23.602 27.133 1.00 41.16 191 GLN A O 1
ATOM 1492 N N . SER A 1 192 ? -29.505 22.163 25.443 1.00 33.50 192 SER A N 1
ATOM 1493 C CA . SER A 1 192 ? -30.882 21.840 25.804 1.00 33.50 192 SER A CA 1
ATOM 1494 C C . SER A 1 192 ? -30.959 20.359 26.150 1.00 33.50 192 SER A C 1
ATOM 1496 O O . SER A 1 192 ? -30.628 19.490 25.346 1.00 33.50 192 SER A O 1
ATOM 1498 N N . LEU A 1 193 ? -31.305 20.149 27.416 1.00 42.50 193 LEU A N 1
ATOM 1499 C CA . LEU A 1 193 ? -31.575 18.906 28.121 1.00 42.50 193 LEU A CA 1
ATOM 1500 C C . LEU A 1 193 ? -32.680 18.063 27.469 1.00 42.50 193 LEU A C 1
ATOM 1502 O O . LEU A 1 193 ? -33.475 18.584 26.696 1.00 42.50 193 LEU A O 1
ATOM 1506 N N . PHE A 1 194 ? -32.718 16.799 27.911 1.00 40.44 194 PHE A N 1
ATOM 1507 C CA . PHE A 1 194 ? -33.845 15.871 28.141 1.00 40.44 194 PHE A CA 1
ATOM 1508 C C . PHE A 1 194 ? -33.498 14.486 27.549 1.00 40.44 194 PHE A C 1
ATOM 1510 O O . PHE A 1 194 ? -33.106 14.384 26.397 1.00 40.44 194 PHE A O 1
ATOM 1517 N N . GLU A 1 195 ? -33.545 13.366 28.276 1.00 35.28 195 GLU A N 1
ATOM 1518 C CA . GLU A 1 195 ? -34.286 13.077 29.504 1.00 35.28 195 GLU A CA 1
ATOM 1519 C C . GLU A 1 195 ? -33.697 11.826 30.180 1.00 35.28 195 GLU A C 1
ATOM 1521 O O . GLU A 1 195 ? -33.548 10.773 29.558 1.00 35.28 195 GLU A O 1
ATOM 1526 N N . ALA A 1 196 ? -33.342 11.940 31.461 1.00 42.62 196 ALA A N 1
ATOM 1527 C CA . ALA A 1 196 ? -32.957 10.805 32.286 1.00 42.62 196 ALA A CA 1
ATOM 1528 C C . ALA A 1 196 ? -34.225 10.042 32.692 1.00 42.62 196 ALA A C 1
ATOM 1530 O O . ALA A 1 196 ? -34.970 10.490 33.560 1.00 42.62 196 ALA A O 1
ATOM 1531 N N . SER A 1 197 ? -34.465 8.885 32.074 1.00 35.66 197 SER A N 1
ATOM 1532 C CA . SER A 1 197 ? -35.351 7.879 32.659 1.00 35.66 197 SER A CA 1
ATOM 1533 C C . SER A 1 197 ? -34.553 7.073 33.674 1.00 35.66 197 SER A C 1
ATOM 1535 O O . SER A 1 197 ? -33.731 6.226 33.331 1.00 35.66 197 SER A O 1
ATOM 1537 N N . THR A 1 198 ? -34.780 7.399 34.940 1.00 42.34 198 THR A N 1
ATOM 1538 C CA . THR A 1 198 ? -34.365 6.622 36.100 1.00 42.34 198 THR A CA 1
ATOM 1539 C C . THR A 1 198 ? -35.148 5.313 36.090 1.00 42.34 198 THR A C 1
ATOM 1541 O O . THR A 1 198 ? -36.297 5.285 36.526 1.00 42.34 198 THR A O 1
ATOM 1544 N N . ASP A 1 199 ? -34.545 4.235 35.592 1.00 34.28 199 ASP A N 1
ATOM 1545 C CA . ASP A 1 199 ? -35.011 2.889 35.907 1.00 34.28 199 ASP A CA 1
ATOM 1546 C C . ASP A 1 199 ? -33.922 2.162 36.691 1.00 34.28 199 ASP A C 1
ATOM 1548 O O . ASP A 1 199 ? -32.801 1.939 36.227 1.00 34.28 199 ASP A O 1
ATOM 1552 N N . THR A 1 200 ? -34.257 1.862 37.941 1.00 47.72 200 THR A N 1
ATOM 1553 C CA . THR A 1 200 ? -33.409 1.185 38.918 1.00 47.72 200 THR A CA 1
ATOM 1554 C C . THR A 1 200 ? -33.429 -0.310 38.611 1.00 47.72 200 THR A C 1
ATOM 1556 O O . THR A 1 200 ? -33.931 -1.119 39.384 1.00 47.72 200 THR A O 1
ATOM 1559 N N . GLY A 1 201 ? -32.908 -0.680 37.446 1.00 35.06 201 GLY A N 1
ATOM 1560 C CA . GLY A 1 201 ? -32.558 -2.049 37.105 1.00 35.06 201 GLY A CA 1
ATOM 1561 C C . GLY A 1 201 ? -31.070 -2.235 37.345 1.00 35.06 201 GLY A C 1
ATOM 1562 O O . GLY A 1 201 ? -30.264 -1.433 36.884 1.00 35.06 201 GLY A O 1
ATOM 1563 N N . THR A 1 202 ? -30.688 -3.274 38.083 1.00 40.69 202 THR A N 1
ATOM 1564 C CA . THR A 1 202 ? -29.298 -3.704 38.248 1.00 40.69 202 THR A CA 1
ATOM 1565 C C . THR A 1 202 ? -28.667 -3.890 36.866 1.00 40.69 202 THR A C 1
ATOM 1567 O O . THR A 1 202 ? -28.850 -4.924 36.224 1.00 40.69 202 THR A O 1
ATOM 1570 N N . ALA A 1 203 ? -27.972 -2.858 36.381 1.00 34.25 203 ALA A N 1
ATOM 1571 C CA . ALA A 1 203 ? -27.281 -2.877 35.107 1.00 34.25 203 ALA A CA 1
ATOM 1572 C C . ALA A 1 203 ? -26.140 -3.881 35.229 1.00 34.25 203 ALA A C 1
ATOM 1574 O O . ALA A 1 203 ? -25.072 -3.605 35.773 1.00 34.25 203 ALA A O 1
ATOM 1575 N N . THR A 1 204 ? -26.402 -5.086 34.738 1.00 35.38 204 THR A N 1
ATOM 1576 C CA . THR A 1 204 ? -25.333 -5.969 34.287 1.00 35.38 204 THR A CA 1
ATOM 1577 C C . THR A 1 204 ? -24.540 -5.139 33.276 1.00 35.38 204 THR A C 1
ATOM 1579 O O . THR A 1 204 ? -25.186 -4.561 32.397 1.00 35.38 204 THR A O 1
ATOM 1582 N N . PRO A 1 205 ? -23.209 -4.977 33.407 1.00 39.91 205 PRO A N 1
ATOM 1583 C CA . PRO A 1 205 ? -22.448 -4.196 32.442 1.00 39.91 205 PRO A CA 1
ATOM 1584 C C . PRO A 1 205 ? -22.762 -4.767 31.064 1.00 39.91 205 PRO A C 1
ATOM 1586 O O . PRO A 1 205 ? -22.535 -5.954 30.821 1.00 39.91 205 PRO A O 1
ATOM 1589 N N . ALA A 1 206 ? -23.397 -3.958 30.211 1.00 43.66 206 ALA A N 1
ATOM 1590 C CA . ALA A 1 206 ? -23.688 -4.354 28.849 1.00 43.66 206 ALA A CA 1
ATOM 1591 C C . ALA A 1 206 ? -22.344 -4.746 28.243 1.00 43.66 206 ALA A C 1
ATOM 1593 O O . ALA A 1 206 ? -21.457 -3.903 28.133 1.00 43.66 206 ALA A O 1
ATOM 1594 N N . SER A 1 207 ? -22.161 -6.029 27.926 1.00 47.88 207 SER A N 1
ATOM 1595 C CA . SER A 1 207 ? -21.018 -6.458 27.136 1.00 47.88 207 SER A CA 1
ATOM 1596 C C . SER A 1 207 ? -21.057 -5.605 25.876 1.00 47.88 207 SER A C 1
ATOM 1598 O O . SER A 1 207 ? -22.019 -5.720 25.108 1.00 47.88 207 SER A O 1
ATOM 1600 N N . VAL A 1 208 ? -20.101 -4.690 25.719 1.00 56.59 208 VAL A N 1
ATOM 1601 C CA . VAL A 1 208 ? -20.023 -3.803 24.560 1.00 56.59 208 VAL A CA 1
ATOM 1602 C C . VAL A 1 208 ? -19.721 -4.703 23.370 1.00 56.59 208 VAL A C 1
ATOM 1604 O O . VAL A 1 208 ? -18.582 -5.058 23.090 1.00 56.59 208 VAL A O 1
ATOM 1607 N N . ALA A 1 209 ? -20.782 -5.198 22.738 1.00 74.50 209 ALA A N 1
ATOM 1608 C CA . ALA A 1 209 ? -20.673 -6.025 21.560 1.00 74.50 209 ALA A CA 1
ATOM 1609 C C . ALA A 1 209 ? -20.182 -5.122 20.438 1.00 74.50 209 ALA A C 1
ATOM 1611 O O . ALA A 1 209 ? -20.791 -4.084 20.165 1.00 74.50 209 ALA A O 1
ATOM 1612 N N . CYS A 1 210 ? -19.083 -5.515 19.805 1.00 85.25 210 CYS A N 1
ATOM 1613 C CA . CYS A 1 210 ? -18.495 -4.705 18.757 1.00 85.25 210 CYS A CA 1
ATOM 1614 C C . CYS A 1 210 ? -19.496 -4.368 17.670 1.00 85.25 210 CYS A C 1
ATOM 1616 O O . CYS A 1 210 ? -20.319 -5.224 17.310 1.00 85.25 210 CYS A O 1
ATOM 1618 N N . PRO A 1 211 ? -19.437 -3.135 17.132 1.00 89.56 211 PRO A N 1
ATOM 1619 C CA . PRO A 1 211 ? -20.301 -2.772 16.032 1.00 89.56 211 PRO A CA 1
ATOM 1620 C C . PRO A 1 211 ? -20.116 -3.807 14.926 1.00 89.56 211 PRO A C 1
ATOM 1622 O O . PRO A 1 211 ? -19.008 -4.272 14.636 1.00 89.56 211 PRO A O 1
ATOM 1625 N N . ARG A 1 212 ? -21.232 -4.226 14.334 1.00 90.06 212 ARG A N 1
ATOM 1626 C CA . ARG A 1 212 ? -21.197 -5.165 13.218 1.00 90.06 212 ARG A CA 1
ATOM 1627 C C . ARG A 1 212 ? -20.374 -4.542 12.092 1.00 90.06 212 ARG A C 1
ATOM 1629 O O . ARG A 1 212 ? -20.516 -3.354 11.831 1.00 90.06 212 ARG A O 1
ATOM 1636 N N . ALA A 1 213 ? -19.537 -5.342 11.436 1.00 91.94 213 ALA A N 1
ATOM 1637 C CA . ALA A 1 213 ? -18.757 -4.857 10.306 1.00 91.94 213 ALA A CA 1
ATOM 1638 C C . ALA A 1 213 ? -19.676 -4.310 9.200 1.00 91.94 213 ALA A C 1
ATOM 1640 O O . ALA A 1 213 ? -20.703 -4.946 8.915 1.00 91.94 213 ALA A O 1
ATOM 1641 N N . PRO A 1 214 ? -19.306 -3.186 8.561 1.00 93.00 214 PRO A N 1
ATOM 1642 C CA . PRO A 1 214 ? -20.047 -2.671 7.423 1.00 93.00 214 PRO A CA 1
ATOM 1643 C C . PRO A 1 214 ? -20.015 -3.684 6.274 1.00 93.00 214 PRO A C 1
ATOM 1645 O O . PRO A 1 214 ? -19.129 -4.535 6.187 1.00 93.00 214 PRO A O 1
ATOM 1648 N N . THR A 1 215 ? -21.008 -3.633 5.393 1.00 88.81 215 THR A N 1
ATOM 1649 C CA . THR A 1 215 ? -21.131 -4.594 4.287 1.00 88.81 215 THR A CA 1
ATOM 1650 C C . THR A 1 215 ? -20.360 -4.175 3.048 1.00 88.81 215 THR A C 1
ATOM 1652 O O . THR A 1 215 ? -19.812 -5.028 2.362 1.00 88.81 215 THR A O 1
ATOM 1655 N N . ASP A 1 216 ? -20.300 -2.879 2.768 1.00 88.00 216 ASP A N 1
ATOM 1656 C CA . ASP A 1 216 ? -19.897 -2.326 1.472 1.00 88.00 216 ASP A CA 1
ATOM 1657 C C . ASP A 1 216 ? -19.209 -0.958 1.576 1.00 88.00 216 ASP A C 1
ATOM 1659 O O . ASP A 1 216 ? -18.930 -0.317 0.566 1.00 88.00 216 ASP A O 1
ATOM 1663 N N . ALA A 1 217 ? -18.844 -0.541 2.789 1.00 93.69 217 ALA A N 1
ATOM 1664 C CA . ALA A 1 217 ? -18.080 0.680 3.005 1.00 93.69 217 ALA A CA 1
ATOM 1665 C C . ALA A 1 217 ? -16.734 0.637 2.265 1.00 93.69 217 ALA A C 1
ATOM 1667 O O . ALA A 1 217 ? -16.020 -0.372 2.290 1.00 93.69 217 ALA A O 1
ATOM 1668 N N . HIS A 1 218 ? -16.364 1.741 1.624 1.00 93.81 218 HIS A N 1
ATOM 1669 C CA . HIS A 1 218 ? -15.047 1.870 1.013 1.00 93.81 218 HIS A CA 1
ATOM 1670 C C . HIS A 1 218 ? -13.976 1.924 2.121 1.00 93.81 218 HIS A C 1
ATOM 1672 O O . HIS A 1 218 ? -14.176 2.649 3.093 1.00 93.81 218 HIS A O 1
ATOM 1678 N N . PRO A 1 219 ? -12.820 1.241 2.011 1.00 94.75 219 PRO A N 1
ATOM 1679 C CA . PRO A 1 219 ? -11.787 1.259 3.056 1.00 94.75 219 PRO A CA 1
ATOM 1680 C C . PRO A 1 219 ? -11.396 2.662 3.552 1.00 94.75 219 PRO A C 1
ATOM 1682 O O . PRO A 1 219 ? -11.282 2.890 4.752 1.00 94.75 219 PRO A O 1
ATOM 1685 N N . ALA A 1 220 ? -11.304 3.637 2.643 1.00 92.00 220 ALA A N 1
ATOM 1686 C CA . ALA A 1 220 ? -11.040 5.040 2.981 1.00 92.00 220 ALA A CA 1
ATOM 1687 C C . ALA A 1 220 ? -12.077 5.701 3.910 1.00 92.00 220 ALA A C 1
ATOM 1689 O O . ALA A 1 220 ? -11.735 6.658 4.595 1.00 92.00 220 ALA A O 1
ATOM 1690 N N . SER A 1 221 ? -13.331 5.233 3.944 1.00 92.62 221 SER A N 1
ATOM 1691 C CA . SER A 1 221 ? -14.352 5.771 4.856 1.00 92.62 221 SER A CA 1
ATOM 1692 C C . SER A 1 221 ? -14.294 5.155 6.254 1.00 92.62 221 SER A C 1
ATOM 1694 O O . SER A 1 221 ? -15.010 5.613 7.137 1.00 92.62 221 SER A O 1
ATOM 1696 N N . LEU A 1 222 ? -13.489 4.104 6.449 1.00 94.38 222 LEU A N 1
ATOM 1697 C CA . LEU A 1 222 ? -13.292 3.455 7.748 1.00 94.38 222 LEU A CA 1
ATOM 1698 C C . LEU A 1 222 ? -12.107 4.041 8.518 1.00 94.38 222 LEU A C 1
ATOM 1700 O O . LEU A 1 222 ? -11.929 3.753 9.700 1.00 94.38 222 LEU A O 1
ATOM 1704 N N . ARG A 1 223 ? -11.271 4.840 7.849 1.00 93.00 223 ARG A N 1
ATOM 1705 C CA . ARG A 1 223 ? -10.047 5.372 8.439 1.00 93.00 223 ARG A CA 1
ATOM 1706 C C . ARG A 1 223 ? -10.355 6.289 9.634 1.00 93.00 223 ARG A C 1
ATOM 1708 O O . ARG A 1 223 ? -11.335 7.038 9.592 1.00 93.00 223 ARG A O 1
ATOM 1715 N N . PRO A 1 224 ? -9.483 6.309 10.648 1.00 92.19 224 PRO A N 1
ATOM 1716 C CA . PRO A 1 224 ? -9.522 7.335 11.674 1.00 92.19 224 PRO A CA 1
ATOM 1717 C C . PRO A 1 224 ? -9.294 8.736 11.090 1.00 92.19 224 PRO A C 1
ATOM 1719 O O . PRO A 1 224 ? -8.514 8.923 10.146 1.00 92.19 224 PRO A O 1
ATOM 1722 N N . VAL A 1 225 ? -9.964 9.729 11.671 1.00 87.75 225 VAL A N 1
ATOM 1723 C CA . VAL A 1 225 ? -9.830 11.141 11.297 1.00 87.75 225 VAL A CA 1
ATOM 1724 C C . VAL A 1 225 ? -9.233 11.888 12.488 1.00 87.75 225 VAL A C 1
ATOM 1726 O O . VAL A 1 225 ? -9.897 11.965 13.523 1.00 87.75 225 VAL A O 1
ATOM 1729 N N . PRO A 1 226 ? -8.000 12.416 12.376 1.00 84.56 226 PRO A N 1
ATOM 1730 C CA . PRO A 1 226 ? -7.429 13.258 13.416 1.00 84.56 226 PRO A CA 1
ATOM 1731 C C . PRO A 1 226 ? -8.292 14.488 13.681 1.00 84.56 226 PRO A C 1
ATOM 1733 O O . PRO A 1 226 ? -8.954 15.003 12.777 1.00 84.56 226 PRO A O 1
ATOM 1736 N N . VAL A 1 227 ? -8.295 14.941 14.930 1.00 78.12 227 VAL A N 1
ATOM 1737 C CA . VAL A 1 227 ? -9.104 16.073 15.386 1.00 78.12 227 VAL A CA 1
ATOM 1738 C C . VAL A 1 227 ? -8.197 17.203 15.854 1.00 78.12 227 VAL A C 1
ATOM 1740 O O . VAL A 1 227 ? -7.277 16.995 16.645 1.00 78.12 227 VAL A O 1
ATOM 1743 N N . ASP A 1 228 ? -8.494 18.414 15.387 1.00 57.75 228 ASP A N 1
ATOM 1744 C CA . ASP A 1 228 ? -7.690 19.605 15.687 1.00 57.75 228 ASP A CA 1
ATOM 1745 C C . ASP A 1 228 ? -7.964 20.184 17.091 1.00 57.75 228 ASP A C 1
ATOM 1747 O O . ASP A 1 228 ? -7.211 21.031 17.569 1.00 57.75 228 ASP A O 1
ATOM 1751 N N . ALA A 1 229 ? -9.032 19.750 17.778 1.00 54.06 229 ALA A N 1
ATOM 1752 C CA . ALA A 1 229 ? -9.464 20.324 19.054 1.00 54.06 229 ALA A CA 1
ATOM 1753 C C . ALA A 1 229 ? -9.668 19.268 20.153 1.00 54.06 229 ALA A C 1
ATOM 1755 O O . ALA A 1 229 ? -10.348 18.266 19.953 1.00 54.06 229 ALA A O 1
ATOM 1756 N N . ALA A 1 230 ? -9.149 19.564 21.351 1.00 49.47 230 ALA A N 1
ATOM 1757 C CA . ALA A 1 230 ? -9.110 18.703 22.541 1.00 49.47 230 ALA A CA 1
ATOM 1758 C C . ALA A 1 230 ? -10.458 18.486 23.262 1.00 49.47 230 ALA A C 1
ATOM 1760 O O . ALA A 1 230 ? -10.514 18.415 24.489 1.00 49.47 230 ALA A O 1
ATOM 1761 N N . LEU A 1 231 ? -11.562 18.448 22.515 1.00 46.22 231 LEU A N 1
ATOM 1762 C CA . LEU A 1 231 ? -12.917 18.323 23.065 1.00 46.22 231 LEU A CA 1
ATOM 1763 C C . LEU A 1 231 ? -13.513 16.922 22.886 1.00 46.22 231 LEU A C 1
ATOM 1765 O O . LEU A 1 231 ? -14.596 16.643 23.400 1.00 46.22 231 LEU A O 1
ATOM 1769 N N . SER A 1 232 ? -12.802 16.037 22.196 1.00 48.34 232 SER A N 1
ATOM 1770 C CA . SER A 1 232 ? -13.123 14.622 22.063 1.00 48.34 232 SER A CA 1
ATOM 1771 C C . SER A 1 232 ? -12.105 13.771 22.821 1.00 48.34 232 SER A C 1
ATOM 1773 O O . SER A 1 232 ? -11.021 14.216 23.170 1.00 48.34 232 SER A O 1
ATOM 1775 N N . VAL A 1 233 ? -12.490 12.544 23.142 1.00 55.31 233 VAL A N 1
ATOM 1776 C CA . VAL A 1 233 ? -11.554 11.472 23.482 1.00 55.31 233 VAL A CA 1
ATOM 1777 C C . VAL A 1 233 ? -11.191 10.865 22.125 1.00 55.31 233 VAL A C 1
ATOM 1779 O O . VAL A 1 233 ? -12.084 10.297 21.485 1.00 55.31 233 VAL A O 1
ATOM 1782 N N . GLY A 1 234 ? -9.980 11.092 21.605 1.00 68.94 234 GLY A N 1
ATOM 1783 C CA . GLY A 1 234 ? -9.626 10.624 20.265 1.00 68.94 234 GLY A CA 1
ATOM 1784 C C . GLY A 1 234 ? -8.169 10.847 19.848 1.00 68.94 234 GLY A C 1
ATOM 1785 O O . GLY A 1 234 ? -7.229 10.626 20.610 1.00 68.94 234 GLY A O 1
ATOM 1786 N N . LEU A 1 235 ? -7.981 11.204 18.575 1.00 83.31 235 LEU A N 1
ATOM 1787 C CA . LEU A 1 235 ? -6.674 11.400 17.938 1.00 83.31 235 LEU A CA 1
ATOM 1788 C C . LEU A 1 235 ? -6.220 12.862 17.994 1.00 83.31 235 LEU A C 1
ATOM 1790 O O . LEU A 1 235 ? -5.783 13.427 16.990 1.00 83.31 235 LEU A O 1
ATOM 1794 N N . GLU A 1 236 ? -6.330 13.490 19.162 1.00 84.94 236 GLU A N 1
ATOM 1795 C CA . GLU A 1 236 ? -5.870 14.863 19.357 1.00 84.94 236 GLU A CA 1
ATOM 1796 C C . GLU A 1 236 ? -4.355 14.976 19.116 1.00 84.94 236 GLU A C 1
ATOM 1798 O O . GLU A 1 236 ? -3.554 14.222 19.675 1.00 84.94 236 GLU A O 1
ATOM 1803 N N . GLY A 1 237 ? -3.954 15.938 18.280 1.00 83.88 237 GLY A N 1
ATOM 1804 C CA . GLY A 1 237 ? -2.546 16.191 17.955 1.00 83.88 237 GLY A CA 1
ATOM 1805 C C . GLY A 1 237 ? -1.898 15.142 17.045 1.00 83.88 237 GLY A C 1
ATOM 1806 O O . GLY A 1 237 ? -0.682 15.172 16.856 1.00 83.88 237 GLY A O 1
ATOM 1807 N N . TRP A 1 238 ? -2.680 14.208 16.501 1.00 91.38 238 TRP A N 1
ATOM 1808 C CA . TRP A 1 238 ? -2.227 13.354 15.411 1.00 91.38 238 TRP A CA 1
ATOM 1809 C C . TRP A 1 238 ? -2.297 14.112 14.087 1.00 91.38 238 TRP A C 1
ATOM 1811 O O . TRP A 1 238 ? -3.207 14.903 13.856 1.00 91.38 238 TRP A O 1
ATOM 1821 N N . GLU A 1 239 ? -1.366 13.828 13.186 1.00 89.69 239 GLU A N 1
ATOM 1822 C CA . GLU A 1 239 ? -1.358 14.392 11.836 1.00 89.69 239 GLU A CA 1
ATOM 1823 C C . GLU A 1 239 ? -1.615 13.283 10.820 1.00 89.69 239 GLU A C 1
ATOM 1825 O O . GLU A 1 239 ? -0.985 12.228 10.885 1.00 89.69 239 GLU A O 1
ATOM 1830 N N . ASP A 1 240 ? -2.503 13.519 9.855 1.00 88.81 240 ASP A N 1
ATOM 1831 C CA . ASP A 1 240 ? -2.631 12.674 8.667 1.00 88.81 240 ASP A CA 1
ATOM 1832 C C . ASP A 1 240 ? -1.645 13.167 7.601 1.00 88.81 240 ASP A C 1
ATOM 1834 O O . ASP A 1 240 ? -1.784 14.255 7.043 1.00 88.81 240 ASP A O 1
ATOM 1838 N N . VAL A 1 241 ? -0.594 12.384 7.372 1.00 89.00 241 VAL A N 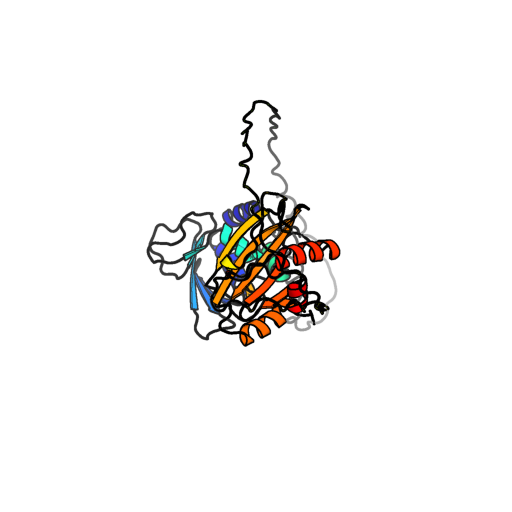1
ATOM 1839 C CA . VAL A 1 241 ? 0.560 12.767 6.552 1.00 89.00 241 VAL A CA 1
ATOM 1840 C C . VAL A 1 241 ? 0.361 12.367 5.093 1.00 89.00 241 VAL A C 1
ATOM 1842 O O . VAL A 1 241 ? 0.849 13.045 4.186 1.00 89.00 241 VAL A O 1
ATOM 1845 N N . ARG A 1 242 ? -0.289 11.226 4.842 1.00 87.12 242 ARG A N 1
ATOM 1846 C CA . ARG A 1 242 ? -0.408 10.660 3.495 1.00 87.12 242 ARG A CA 1
ATOM 1847 C C . ARG A 1 242 ? -1.572 9.690 3.412 1.00 87.12 242 ARG A C 1
ATOM 1849 O O . ARG A 1 242 ? -1.676 8.789 4.233 1.00 87.12 242 ARG A O 1
ATOM 1856 N N . GLN A 1 243 ? -2.329 9.774 2.324 1.00 87.44 243 GLN A N 1
ATOM 1857 C CA . GLN A 1 243 ? -3.372 8.809 1.990 1.00 87.44 243 GLN A CA 1
ATOM 1858 C C . GLN A 1 243 ? -3.147 8.224 0.594 1.00 87.44 243 GLN A C 1
ATOM 1860 O O . GLN A 1 243 ? -2.729 8.934 -0.323 1.00 87.44 243 GLN A O 1
ATOM 1865 N N . LEU A 1 244 ? -3.445 6.937 0.423 1.00 84.81 244 LEU A N 1
ATOM 1866 C CA . LEU A 1 244 ? -3.388 6.243 -0.861 1.00 84.81 244 LEU A CA 1
ATOM 1867 C C . LEU A 1 244 ? -4.565 5.273 -0.992 1.00 84.81 244 LEU A C 1
ATOM 1869 O O . LEU A 1 244 ? -4.861 4.518 -0.072 1.00 84.81 244 LEU A O 1
ATOM 1873 N N . ASN A 1 245 ? -5.213 5.267 -2.155 1.00 83.50 245 ASN A N 1
ATOM 1874 C CA . ASN A 1 245 ? -6.200 4.255 -2.529 1.00 83.50 245 ASN A CA 1
ATOM 1875 C C . ASN A 1 245 ? -5.624 3.381 -3.641 1.00 83.50 245 ASN A C 1
ATOM 1877 O O . ASN A 1 245 ? -5.150 3.905 -4.648 1.00 83.50 245 ASN A O 1
ATOM 1881 N N . ALA A 1 246 ? -5.707 2.063 -3.482 1.00 78.62 246 ALA A N 1
ATOM 1882 C CA . ALA A 1 246 ? -5.297 1.098 -4.490 1.00 78.62 246 ALA A CA 1
ATOM 1883 C C . ALA A 1 246 ? -6.412 0.070 -4.710 1.00 78.62 246 ALA A C 1
ATOM 1885 O O . ALA A 1 246 ? -6.849 -0.604 -3.787 1.00 78.62 246 ALA A O 1
ATOM 1886 N N . SER A 1 247 ? -6.875 -0.053 -5.950 1.00 74.19 247 SER A N 1
ATOM 1887 C CA . SER A 1 247 ? -7.828 -1.087 -6.390 1.00 74.19 247 SER A CA 1
ATOM 1888 C C . SER A 1 247 ? -7.219 -2.031 -7.430 1.00 74.19 247 SER A C 1
ATOM 1890 O O . SER A 1 247 ? -7.894 -2.887 -7.995 1.00 74.19 247 SER A O 1
ATOM 1892 N N . ARG A 1 248 ? -5.928 -1.852 -7.729 1.00 67.88 248 ARG A N 1
ATOM 1893 C CA . ARG A 1 248 ? -5.158 -2.686 -8.650 1.00 67.88 248 ARG A CA 1
ATOM 1894 C C . ARG A 1 248 ? -3.800 -2.961 -8.025 1.00 67.88 248 ARG A C 1
ATOM 1896 O O . ARG A 1 248 ? -3.042 -2.026 -7.784 1.00 67.88 248 ARG A O 1
ATOM 1903 N N . PHE A 1 249 ? -3.514 -4.237 -7.804 1.00 69.00 249 PHE A N 1
ATOM 1904 C CA . PHE A 1 249 ? -2.294 -4.710 -7.156 1.00 69.00 249 PHE A CA 1
ATOM 1905 C C . PHE A 1 249 ? -1.426 -5.418 -8.176 1.00 69.00 249 PHE A C 1
ATOM 1907 O O . PHE A 1 249 ? -1.896 -6.264 -8.935 1.00 69.00 249 PHE A O 1
ATOM 1914 N N . GLN A 1 250 ? -0.155 -5.057 -8.202 1.00 55.06 250 GLN A N 1
ATOM 1915 C CA . GLN A 1 250 ? 0.772 -5.421 -9.261 1.00 55.06 250 GLN A CA 1
ATOM 1916 C C . GLN A 1 250 ? 1.732 -6.535 -8.802 1.00 55.06 250 GLN A C 1
ATOM 1918 O O . GLN A 1 250 ? 2.843 -6.650 -9.312 1.00 55.06 250 GLN A O 1
ATOM 1923 N N . GLY A 1 251 ? 1.348 -7.335 -7.801 1.00 53.88 251 GLY A N 1
ATOM 1924 C CA . GLY A 1 251 ? 2.103 -8.501 -7.329 1.00 53.88 251 GLY A CA 1
ATOM 1925 C C . GLY A 1 251 ? 1.842 -8.843 -5.853 1.00 53.88 251 GLY A C 1
ATOM 1926 O O . GLY A 1 251 ? 1.284 -8.015 -5.135 1.00 53.88 251 GLY A O 1
ATOM 1927 N N . PRO A 1 252 ? 2.224 -10.050 -5.396 1.00 49.28 252 PRO A N 1
ATOM 1928 C CA . PRO A 1 252 ? 2.060 -10.480 -4.001 1.00 49.28 252 PRO A CA 1
ATOM 1929 C C . PRO A 1 252 ? 2.917 -9.667 -3.012 1.00 49.28 252 PRO A C 1
ATOM 1931 O O . PRO A 1 252 ? 2.498 -9.435 -1.880 1.00 49.28 252 PRO A O 1
ATOM 1934 N N . ASP A 1 253 ? 4.071 -9.149 -3.442 1.00 51.53 253 ASP A N 1
ATOM 1935 C CA . ASP A 1 253 ? 4.987 -8.430 -2.545 1.00 51.53 253 ASP A CA 1
ATOM 1936 C C . ASP A 1 253 ? 4.556 -6.981 -2.224 1.00 51.53 253 ASP A C 1
ATOM 1938 O O . ASP A 1 253 ? 5.051 -6.398 -1.264 1.00 51.53 253 ASP A O 1
ATOM 1942 N N . GLU A 1 254 ? 3.566 -6.412 -2.935 1.00 56.75 254 GLU A N 1
ATOM 1943 C CA . GLU A 1 254 ? 2.883 -5.165 -2.513 1.00 56.75 254 GLU A CA 1
ATOM 1944 C C . GLU A 1 254 ? 1.997 -5.371 -1.275 1.00 56.75 254 GLU A C 1
ATOM 1946 O O . GLU A 1 254 ? 1.613 -4.415 -0.601 1.00 56.75 254 GLU A O 1
ATOM 1951 N N . LEU A 1 255 ? 1.642 -6.620 -0.978 1.00 58.25 255 LEU A N 1
ATOM 1952 C CA . LEU A 1 255 ? 0.659 -6.959 0.043 1.00 58.25 255 LEU A CA 1
ATOM 1953 C C . LEU A 1 255 ? 1.288 -7.662 1.250 1.00 58.25 255 LEU A C 1
ATOM 1955 O O . LEU A 1 255 ? 0.604 -7.840 2.253 1.00 58.25 255 LEU A O 1
ATOM 1959 N N . THR A 1 256 ? 2.564 -8.064 1.168 1.00 69.94 256 THR A N 1
ATOM 1960 C CA . THR A 1 256 ? 3.265 -8.935 2.141 1.00 69.94 256 THR A CA 1
ATOM 1961 C C . THR A 1 256 ? 2.611 -10.321 2.312 1.00 69.94 256 THR A C 1
ATOM 1963 O O . THR A 1 256 ? 3.112 -11.171 3.043 1.00 69.94 256 THR A O 1
ATOM 1966 N N . ILE A 1 257 ? 1.504 -10.581 1.610 1.00 75.88 257 ILE A N 1
ATOM 1967 C CA . ILE A 1 257 ? 0.719 -11.817 1.628 1.00 75.88 257 ILE A CA 1
ATOM 1968 C C . ILE A 1 257 ? 0.338 -12.204 0.188 1.00 75.88 257 ILE A C 1
ATOM 1970 O O . ILE A 1 257 ? 0.212 -11.335 -0.674 1.00 75.88 257 ILE A O 1
ATOM 1974 N N . PRO A 1 258 ? 0.123 -13.499 -0.111 1.00 73.12 258 PRO A N 1
ATOM 1975 C CA . PRO A 1 258 ? -0.058 -13.966 -1.488 1.00 73.12 258 PRO A CA 1
ATOM 1976 C C . PRO A 1 258 ? -1.466 -13.722 -2.066 1.00 73.12 258 PRO A C 1
ATOM 1978 O O . PRO A 1 258 ? -1.723 -14.084 -3.214 1.00 73.12 258 PRO A O 1
ATOM 1981 N N . TRP A 1 259 ? -2.395 -13.150 -1.293 1.00 83.38 259 TRP A N 1
ATOM 1982 C CA . TRP A 1 259 ? -3.779 -12.895 -1.716 1.00 83.38 259 TRP A CA 1
ATOM 1983 C C . TRP A 1 259 ? -4.017 -11.407 -1.934 1.00 83.38 259 TRP A C 1
ATOM 1985 O O . TRP A 1 259 ? -3.474 -10.589 -1.200 1.00 83.38 259 TRP A O 1
ATOM 1995 N N . ARG A 1 260 ? -4.847 -11.070 -2.929 1.00 86.69 260 ARG A N 1
ATOM 1996 C CA . ARG A 1 260 ? -5.163 -9.687 -3.301 1.00 86.69 260 ARG A CA 1
ATOM 1997 C C . ARG A 1 260 ? -6.517 -9.265 -2.716 1.00 86.69 260 ARG A C 1
ATOM 1999 O O . ARG A 1 260 ? -7.483 -9.995 -2.946 1.00 86.69 260 ARG A O 1
ATOM 2006 N N . PRO A 1 261 ? -6.602 -8.133 -1.995 1.00 91.69 261 PRO A N 1
ATOM 2007 C CA . PRO A 1 261 ? -7.889 -7.551 -1.640 1.00 91.69 261 PRO A CA 1
ATOM 2008 C C . PRO A 1 261 ? -8.557 -6.945 -2.883 1.00 91.69 261 PRO A C 1
ATOM 2010 O O . PRO A 1 261 ? -7.903 -6.707 -3.898 1.00 91.69 261 PRO A O 1
ATOM 2013 N N . ASP A 1 262 ? -9.857 -6.672 -2.800 1.00 90.88 262 ASP A N 1
ATOM 2014 C CA . ASP A 1 262 ? -10.599 -5.959 -3.847 1.00 90.88 262 ASP A CA 1
ATOM 2015 C C . ASP A 1 262 ? -10.215 -4.472 -3.858 1.00 90.88 262 ASP A C 1
ATOM 2017 O O . ASP A 1 262 ? -10.039 -3.854 -4.910 1.00 90.88 262 ASP A O 1
ATOM 2021 N N . VAL A 1 263 ? -10.066 -3.892 -2.662 1.00 92.31 263 VAL A N 1
ATOM 2022 C CA . VAL A 1 263 ? -9.692 -2.490 -2.451 1.00 92.31 263 VAL A CA 1
ATOM 2023 C C . VAL A 1 263 ? -8.790 -2.386 -1.227 1.00 92.31 263 VAL A C 1
ATOM 2025 O O . VAL A 1 263 ? -9.089 -2.961 -0.184 1.00 92.31 263 VAL A O 1
ATOM 2028 N N . ARG A 1 264 ? -7.723 -1.597 -1.336 1.00 93.88 264 ARG A N 1
ATOM 2029 C CA . ARG A 1 264 ? -6.829 -1.201 -0.247 1.00 93.88 264 ARG A CA 1
ATOM 2030 C C . ARG A 1 264 ? -6.870 0.306 -0.071 1.00 93.88 264 ARG A C 1
ATOM 2032 O O . ARG A 1 264 ? -6.813 1.063 -1.042 1.00 93.88 264 ARG A O 1
ATOM 2039 N N . HIS A 1 265 ? -6.885 0.733 1.179 1.00 93.75 265 HIS A N 1
ATOM 2040 C CA . HIS A 1 265 ? -6.583 2.097 1.569 1.00 93.75 265 HIS A CA 1
ATOM 2041 C C . HIS A 1 265 ? -5.406 2.111 2.537 1.00 93.75 265 HIS A C 1
ATOM 2043 O O . HIS A 1 265 ? -5.374 1.338 3.489 1.00 93.75 265 HIS A O 1
ATOM 2049 N N . GLU A 1 266 ? -4.456 3.008 2.307 1.00 93.31 266 GLU A N 1
ATOM 2050 C CA . GLU A 1 266 ? -3.357 3.271 3.227 1.00 93.31 266 GLU A CA 1
ATOM 2051 C C . GLU A 1 266 ? -3.469 4.699 3.749 1.00 93.31 266 GLU A C 1
ATOM 2053 O O . GLU A 1 266 ? -3.630 5.641 2.969 1.00 93.31 266 GLU A O 1
ATOM 2058 N N . SER A 1 267 ? -3.339 4.864 5.061 1.00 93.69 267 SER A N 1
ATOM 2059 C CA . SER A 1 267 ? -3.219 6.165 5.718 1.00 93.69 267 SER A CA 1
ATOM 2060 C C . SER A 1 267 ? -1.967 6.174 6.587 1.00 93.69 267 SER A C 1
ATOM 2062 O O . SER A 1 267 ? -1.787 5.301 7.435 1.00 93.69 267 SER A O 1
ATOM 2064 N N . THR A 1 268 ? -1.083 7.143 6.378 1.00 92.94 268 THR A N 1
ATOM 2065 C CA . THR A 1 268 ? 0.101 7.364 7.207 1.00 92.94 268 THR A CA 1
ATOM 2066 C C . THR A 1 268 ? -0.181 8.508 8.164 1.00 92.94 268 THR A C 1
ATOM 2068 O O . THR A 1 268 ? -0.424 9.629 7.731 1.00 92.94 268 THR A O 1
ATOM 2071 N N . TYR A 1 269 ? -0.075 8.231 9.454 1.00 92.69 269 TYR A N 1
ATOM 2072 C CA . TYR A 1 269 ? -0.254 9.182 10.532 1.00 92.69 269 TYR A CA 1
ATOM 2073 C C . TYR A 1 269 ? 1.061 9.467 11.246 1.00 92.69 269 TYR A C 1
ATOM 2075 O O . TYR A 1 269 ? 1.956 8.620 11.285 1.00 92.69 269 TYR A O 1
ATOM 2083 N N . ARG A 1 270 ? 1.155 10.639 11.866 1.00 91.25 270 ARG A N 1
ATOM 2084 C CA . ARG A 1 270 ? 2.187 10.964 12.848 1.00 91.25 270 ARG A CA 1
ATOM 2085 C C . ARG A 1 270 ? 1.528 11.191 14.204 1.00 91.25 270 ARG A C 1
ATOM 2087 O O . ARG A 1 270 ? 0.623 12.014 14.303 1.00 91.25 270 ARG A O 1
ATOM 2094 N N . SER A 1 271 ? 1.962 10.464 15.233 1.00 89.69 271 SER A N 1
ATOM 2095 C CA . SER A 1 271 ? 1.465 10.670 16.597 1.00 89.69 271 SER A CA 1
ATOM 2096 C C . SER A 1 271 ? 2.041 11.960 17.203 1.00 89.69 271 SER A C 1
ATOM 2098 O O . SER A 1 271 ? 3.104 12.413 16.766 1.00 89.69 271 SER A O 1
ATOM 2100 N N . PRO A 1 272 ? 1.428 12.522 18.264 1.00 86.12 272 PRO A N 1
ATOM 2101 C CA . PRO A 1 272 ? 1.969 13.677 18.994 1.00 86.12 272 PRO A CA 1
ATOM 2102 C C . PRO A 1 272 ? 3.401 13.477 19.511 1.00 86.12 272 PRO A C 1
ATOM 2104 O O . PRO A 1 272 ? 4.121 14.434 19.785 1.00 86.12 272 PRO A O 1
ATOM 2107 N N . ARG A 1 273 ? 3.824 12.217 19.665 1.00 83.94 273 ARG A N 1
ATOM 2108 C CA . ARG A 1 273 ? 5.171 11.834 20.106 1.00 83.94 273 ARG A CA 1
ATOM 2109 C C . ARG A 1 273 ? 6.173 11.738 18.948 1.00 83.94 273 ARG A C 1
ATOM 2111 O O . ARG A 1 273 ? 7.336 11.425 19.181 1.00 83.94 273 ARG A O 1
ATOM 2118 N N . GLY A 1 274 ? 5.733 11.997 17.716 1.00 85.88 274 GLY A N 1
ATOM 2119 C CA . GLY A 1 274 ? 6.539 11.916 16.501 1.00 85.88 274 GLY A CA 1
ATOM 2120 C C . GLY A 1 274 ? 6.619 10.520 15.880 1.00 85.88 274 GLY A C 1
ATOM 2121 O O . GLY A 1 274 ? 7.379 10.339 14.932 1.00 85.88 274 GLY A O 1
ATOM 2122 N N . THR A 1 275 ? 5.856 9.534 16.370 1.00 87.38 275 THR A N 1
ATOM 2123 C CA . THR A 1 275 ? 5.841 8.184 15.787 1.00 87.38 275 THR A CA 1
ATOM 2124 C C . THR A 1 275 ? 5.087 8.208 14.463 1.00 87.38 275 THR A C 1
ATOM 2126 O O . THR A 1 275 ? 3.906 8.546 14.438 1.00 87.38 275 THR A O 1
ATOM 2129 N N . THR A 1 276 ? 5.728 7.806 13.366 1.00 89.25 276 THR A N 1
ATOM 2130 C CA . THR A 1 276 ? 5.025 7.575 12.098 1.00 89.25 276 THR A CA 1
ATOM 2131 C C . THR A 1 276 ? 4.404 6.181 12.099 1.00 89.25 276 THR A C 1
ATOM 2133 O O . THR A 1 276 ? 5.092 5.193 12.363 1.00 89.25 276 THR A O 1
ATOM 2136 N N . ILE A 1 277 ? 3.119 6.091 11.769 1.00 91.19 277 ILE A N 1
ATOM 2137 C CA . ILE A 1 277 ? 2.341 4.851 11.729 1.00 91.19 277 I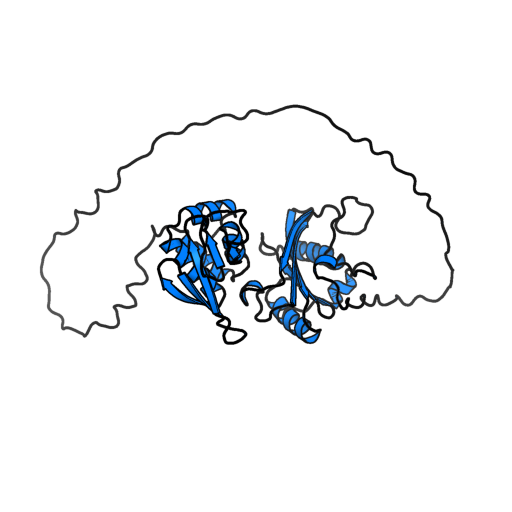LE A CA 1
ATOM 2138 C C . ILE A 1 277 ? 1.584 4.799 10.412 1.00 91.19 277 ILE A C 1
ATOM 2140 O O . ILE A 1 277 ? 0.934 5.763 10.039 1.00 91.19 277 ILE A O 1
ATOM 2144 N N . THR A 1 278 ? 1.645 3.687 9.689 1.00 92.56 278 THR A N 1
ATOM 2145 C CA . THR A 1 278 ? 0.792 3.464 8.516 1.00 92.56 278 THR A CA 1
ATOM 2146 C C . THR A 1 278 ? -0.269 2.428 8.843 1.00 92.56 278 THR A C 1
ATOM 2148 O O . THR A 1 278 ? 0.062 1.301 9.200 1.00 92.56 278 THR A O 1
ATOM 2151 N N . LEU A 1 279 ? -1.532 2.823 8.715 1.00 94.50 279 LEU A N 1
ATOM 2152 C CA . LEU A 1 279 ? -2.690 1.946 8.771 1.00 94.50 279 LEU A CA 1
ATOM 2153 C C . LEU A 1 279 ? -3.045 1.503 7.353 1.00 94.50 279 LEU A C 1
ATOM 2155 O O . LEU A 1 279 ? -3.311 2.334 6.485 1.00 94.50 279 LEU A O 1
ATOM 2159 N N . VAL A 1 280 ? -3.070 0.195 7.137 1.00 94.75 280 VAL A N 1
ATOM 2160 C CA . VAL A 1 280 ? -3.535 -0.435 5.902 1.00 94.75 280 VAL A CA 1
ATOM 2161 C C . VAL A 1 280 ? -4.908 -1.036 6.168 1.00 94.75 280 VAL A C 1
ATOM 2163 O O . VAL A 1 280 ? -5.056 -1.818 7.103 1.00 94.75 280 VAL A O 1
ATOM 2166 N N . ILE A 1 281 ? -5.899 -0.669 5.360 1.00 96.19 281 ILE A N 1
ATOM 2167 C CA . ILE A 1 281 ? -7.272 -1.174 5.421 1.00 96.19 281 ILE A CA 1
ATOM 2168 C C . ILE A 1 281 ? -7.574 -1.871 4.101 1.00 96.19 281 ILE A C 1
ATOM 2170 O O . ILE A 1 281 ? -7.663 -1.226 3.056 1.00 96.19 281 ILE A O 1
ATOM 2174 N N . ASP A 1 282 ? -7.774 -3.179 4.163 1.00 95.94 282 ASP A N 1
ATOM 2175 C CA . ASP A 1 282 ? -8.050 -4.019 3.004 1.00 95.94 282 ASP A CA 1
ATOM 2176 C C . ASP A 1 282 ? -9.489 -4.523 3.054 1.00 95.94 282 ASP A C 1
ATOM 2178 O O . ASP A 1 282 ? -9.958 -4.998 4.087 1.00 95.94 282 ASP A O 1
ATOM 2182 N N . GLN A 1 283 ? -10.190 -4.432 1.930 1.00 96.12 283 GLN A N 1
ATOM 2183 C CA . GLN A 1 283 ? -11.507 -5.018 1.715 1.00 96.12 283 GLN A CA 1
ATOM 2184 C C . GLN A 1 283 ? -11.374 -6.279 0.872 1.00 96.12 283 GLN A C 1
ATOM 2186 O O . GLN A 1 283 ? -10.784 -6.255 -0.205 1.00 96.12 283 GLN A O 1
ATOM 2191 N N . TRP A 1 284 ? -11.980 -7.360 1.345 1.00 95.69 284 TRP A N 1
ATOM 2192 C CA . TRP A 1 284 ? -11.968 -8.664 0.697 1.00 95.69 284 TRP A CA 1
ATOM 2193 C C . TRP A 1 284 ? -13.345 -9.012 0.133 1.00 95.69 284 TRP A C 1
ATOM 2195 O O . TRP A 1 284 ? -14.373 -8.505 0.600 1.00 95.69 284 TRP A O 1
ATOM 2205 N N . SER A 1 285 ? -13.359 -9.948 -0.817 1.00 93.94 285 SER A N 1
ATOM 2206 C CA . SER A 1 285 ? -14.581 -10.471 -1.437 1.00 93.94 285 SER A CA 1
ATOM 2207 C C . SER A 1 285 ? -15.585 -10.973 -0.402 1.00 93.94 285 SER A C 1
ATOM 2209 O O . SER A 1 285 ? -16.795 -10.780 -0.533 1.00 93.94 285 SER A O 1
ATOM 2211 N N . ASP A 1 286 ? -15.076 -11.597 0.660 1.00 94.94 286 ASP A N 1
ATOM 2212 C CA . ASP A 1 286 ? -15.855 -12.231 1.710 1.00 94.94 286 ASP A CA 1
ATOM 2213 C C . ASP A 1 286 ? -15.076 -12.323 3.036 1.00 94.94 286 ASP A C 1
ATOM 2215 O O . ASP A 1 286 ? -13.875 -12.050 3.128 1.00 94.94 286 ASP A O 1
ATOM 2219 N N . ARG A 1 287 ? -15.787 -12.730 4.094 1.00 95.69 287 ARG A N 1
ATOM 2220 C CA . ARG A 1 287 ? -15.230 -12.879 5.445 1.00 95.69 287 ARG A CA 1
ATOM 2221 C C . ARG A 1 287 ? -14.166 -13.976 5.547 1.00 95.69 287 ARG A C 1
ATOM 2223 O O . ARG A 1 287 ? -13.238 -13.818 6.330 1.00 95.69 287 ARG A O 1
ATOM 2230 N N . GLN A 1 288 ? -14.296 -15.092 4.831 1.00 95.44 288 GLN A N 1
ATOM 2231 C CA . GLN A 1 288 ? -13.318 -16.184 4.926 1.00 95.44 288 GLN A CA 1
ATOM 2232 C C . GLN A 1 288 ? -11.974 -15.762 4.333 1.00 95.44 288 GLN A C 1
ATOM 2234 O O . GLN A 1 288 ? -10.932 -16.024 4.933 1.00 95.44 288 GLN A O 1
ATOM 2239 N N . SER A 1 289 ? -12.006 -15.051 3.209 1.00 94.88 289 SER A N 1
ATOM 2240 C CA . SER A 1 289 ? -10.834 -14.443 2.585 1.00 94.88 289 SER A CA 1
ATOM 2241 C C . SER A 1 289 ? -10.155 -13.440 3.526 1.00 94.88 289 SER A C 1
ATOM 2243 O O . SER A 1 289 ? -8.941 -13.514 3.709 1.00 94.88 289 SER A O 1
ATOM 2245 N N . ALA A 1 290 ? -10.933 -12.589 4.208 1.00 95.75 290 ALA A N 1
ATOM 2246 C CA . ALA A 1 290 ? -10.409 -11.660 5.212 1.00 95.75 290 ALA A CA 1
ATOM 2247 C C . ALA A 1 290 ? -9.770 -12.369 6.419 1.00 95.75 290 ALA A C 1
ATOM 2249 O O . ALA A 1 290 ? -8.691 -11.977 6.842 1.00 95.75 290 ALA A O 1
ATOM 2250 N N . VAL A 1 291 ? -10.386 -13.430 6.957 1.00 95.19 291 VAL A N 1
ATOM 2251 C CA . VAL A 1 291 ? -9.807 -14.211 8.072 1.00 95.19 291 VAL A CA 1
ATOM 2252 C C . VAL A 1 291 ? -8.473 -14.831 7.660 1.00 95.19 291 VAL A C 1
ATOM 2254 O O . VAL A 1 291 ? -7.469 -14.638 8.336 1.00 95.19 291 VAL A O 1
ATOM 2257 N N . LYS A 1 292 ? -8.440 -15.498 6.502 1.00 92.94 292 LYS A N 1
ATOM 2258 C CA . LYS A 1 292 ? -7.224 -16.127 5.975 1.00 92.94 292 LYS A CA 1
ATOM 2259 C C . LYS A 1 292 ? -6.096 -15.114 5.757 1.00 92.94 292 LYS A C 1
ATOM 2261 O O . LYS A 1 292 ? -4.937 -15.402 6.046 1.00 92.94 292 LYS A O 1
ATOM 2266 N N . ALA A 1 293 ? -6.431 -13.938 5.228 1.00 92.31 293 ALA A N 1
ATOM 2267 C CA . ALA A 1 293 ? -5.483 -12.846 5.077 1.00 92.31 293 ALA A CA 1
ATOM 2268 C C . ALA A 1 293 ? -5.022 -12.310 6.437 1.00 92.31 293 ALA A C 1
ATOM 2270 O O . ALA A 1 293 ? -3.824 -12.144 6.632 1.00 92.31 293 ALA A O 1
ATOM 2271 N N . GLY A 1 294 ? -5.944 -12.105 7.380 1.00 92.81 294 GLY A N 1
ATOM 2272 C CA . GLY A 1 294 ? -5.663 -11.655 8.743 1.00 92.81 294 GLY A CA 1
ATOM 2273 C C . GLY A 1 294 ? -4.644 -12.534 9.461 1.00 92.81 294 GLY A C 1
ATOM 2274 O O . GLY A 1 294 ? -3.682 -12.006 10.010 1.00 92.81 294 GLY A O 1
ATOM 2275 N N . ASP A 1 295 ? -4.786 -13.857 9.366 1.00 91.56 295 ASP A N 1
ATOM 2276 C CA . ASP A 1 295 ? -3.830 -14.818 9.936 1.00 91.56 295 ASP A CA 1
ATOM 2277 C C . ASP A 1 295 ? -2.421 -14.652 9.338 1.00 91.56 295 ASP A C 1
ATOM 2279 O O . ASP A 1 295 ? -1.413 -14.690 10.042 1.00 91.56 295 ASP A O 1
ATOM 2283 N N . ALA A 1 296 ? -2.318 -14.423 8.025 1.00 88.88 296 ALA A N 1
ATOM 2284 C CA . ALA A 1 296 ? -1.026 -14.172 7.388 1.00 88.88 296 ALA A CA 1
ATOM 2285 C C . ALA A 1 296 ? -0.464 -12.780 7.715 1.00 88.88 296 ALA A C 1
ATOM 2287 O O . ALA A 1 296 ? 0.750 -12.631 7.859 1.00 88.88 296 ALA A O 1
ATOM 2288 N N . LEU A 1 297 ? -1.319 -11.764 7.858 1.00 89.38 297 LEU A N 1
ATOM 2289 C CA . LEU A 1 297 ? -0.912 -10.421 8.264 1.00 89.38 297 LEU A CA 1
ATOM 2290 C C . LEU A 1 297 ? -0.379 -10.425 9.704 1.00 89.38 297 LEU A C 1
ATOM 2292 O O . LEU A 1 297 ? 0.667 -9.835 9.952 1.00 89.38 297 LEU A O 1
ATOM 2296 N N . ALA A 1 298 ? -1.011 -11.148 10.629 1.00 89.25 298 ALA A N 1
ATOM 2297 C CA . ALA A 1 298 ? -0.571 -11.245 12.025 1.00 89.25 298 ALA A CA 1
ATOM 2298 C C . ALA A 1 298 ? 0.858 -11.801 12.187 1.00 89.25 298 ALA A C 1
ATOM 2300 O O . ALA A 1 298 ? 1.531 -11.505 13.169 1.00 89.25 298 ALA A O 1
ATOM 2301 N N . ASN A 1 299 ? 1.345 -12.565 11.204 1.00 85.19 299 ASN A N 1
ATOM 2302 C CA . ASN A 1 299 ? 2.714 -13.088 11.184 1.00 85.19 299 ASN A CA 1
ATOM 2303 C C . ASN A 1 299 ? 3.755 -12.089 10.657 1.00 85.19 299 ASN A C 1
ATOM 2305 O O . ASN A 1 299 ? 4.951 -12.257 10.887 1.00 85.19 299 ASN A O 1
ATOM 2309 N N . ASN A 1 300 ? 3.319 -11.067 9.922 1.00 80.56 300 ASN A N 1
ATOM 2310 C CA . ASN A 1 300 ? 4.201 -10.121 9.235 1.00 80.56 300 ASN A CA 1
ATOM 2311 C C . ASN A 1 300 ? 4.122 -8.699 9.801 1.00 80.56 300 ASN A C 1
ATOM 2313 O O . ASN A 1 300 ? 5.029 -7.895 9.576 1.00 80.56 300 ASN A O 1
ATOM 2317 N N . TYR A 1 301 ? 3.052 -8.388 10.530 1.00 84.88 301 TYR A N 1
ATOM 2318 C CA . TYR A 1 301 ? 2.766 -7.067 11.062 1.00 84.88 301 TYR A CA 1
ATOM 2319 C C . TYR A 1 301 ? 2.635 -7.111 12.587 1.00 84.88 301 TYR A C 1
ATOM 2321 O O . TYR A 1 301 ? 2.084 -8.070 13.120 1.00 84.88 301 TYR A O 1
ATOM 2329 N N . PRO A 1 302 ? 3.082 -6.061 13.303 1.00 84.19 302 PRO A N 1
ATOM 2330 C CA . PRO A 1 302 ? 2.946 -5.974 14.759 1.00 84.19 302 PRO A CA 1
ATOM 2331 C C . PRO A 1 302 ? 1.507 -6.093 15.263 1.00 84.19 302 PRO A C 1
ATOM 2333 O O . PRO A 1 302 ? 1.271 -6.556 16.375 1.00 84.19 302 PRO A O 1
ATOM 2336 N N . THR A 1 303 ? 0.541 -5.635 14.469 1.00 90.62 303 THR A N 1
ATOM 2337 C CA . THR A 1 303 ? -0.879 -5.723 14.804 1.00 90.62 303 THR A CA 1
ATOM 2338 C C . THR A 1 303 ? -1.684 -5.916 13.532 1.00 90.62 303 THR A C 1
ATOM 2340 O O . THR A 1 303 ? -1.515 -5.167 12.564 1.00 90.62 303 THR A O 1
ATOM 2343 N N . ALA A 1 304 ? -2.565 -6.916 13.562 1.00 93.38 304 ALA A N 1
ATOM 2344 C CA . ALA A 1 304 ? -3.542 -7.189 12.525 1.00 93.38 304 ALA A CA 1
ATOM 2345 C C . ALA A 1 304 ? -4.927 -7.422 13.150 1.00 93.38 304 ALA A C 1
ATOM 2347 O O . ALA A 1 304 ? -5.044 -8.077 14.184 1.00 93.38 304 ALA A O 1
ATOM 2348 N N . LEU A 1 305 ? -5.975 -6.901 12.515 1.00 95.12 305 LEU A N 1
ATOM 2349 C CA . LEU A 1 305 ? -7.372 -7.085 12.919 1.00 95.12 305 LEU A CA 1
ATOM 2350 C C . LEU A 1 305 ? -8.181 -7.668 11.765 1.00 95.12 305 LEU A C 1
ATOM 2352 O O . LEU A 1 305 ? -7.925 -7.340 10.603 1.00 95.12 305 LEU A O 1
ATOM 2356 N N . VAL A 1 306 ? -9.227 -8.429 12.089 1.00 96.62 306 VAL A N 1
ATOM 2357 C CA . VAL A 1 306 ? -10.245 -8.864 11.120 1.00 96.62 306 VAL A CA 1
ATOM 2358 C C . VAL A 1 306 ? -11.618 -8.383 11.572 1.00 96.62 306 VAL A C 1
ATOM 2360 O O . VAL A 1 306 ? -12.127 -8.812 12.603 1.00 96.62 306 VAL A O 1
ATOM 2363 N N . TRP A 1 307 ? -12.270 -7.548 10.764 1.00 96.25 307 TRP A N 1
ATOM 2364 C CA . TRP A 1 307 ? -13.616 -7.043 11.037 1.00 96.25 307 TRP A CA 1
ATOM 2365 C C . TRP A 1 307 ? -14.543 -7.325 9.854 1.00 96.25 307 TRP A C 1
ATOM 2367 O O . TRP A 1 307 ? -14.602 -6.593 8.867 1.00 96.25 307 TRP A O 1
ATOM 2377 N N . GLY A 1 308 ? -15.270 -8.442 9.929 1.00 95.94 308 GLY A N 1
ATOM 2378 C CA . GLY A 1 308 ? -16.114 -8.903 8.826 1.00 95.94 308 GLY A CA 1
ATOM 2379 C C . GLY A 1 308 ? -15.282 -9.253 7.595 1.00 95.94 308 GLY A C 1
ATOM 2380 O O . GLY A 1 308 ? -14.522 -10.213 7.634 1.00 95.94 308 GLY A O 1
ATOM 2381 N N . ARG A 1 309 ? -15.453 -8.499 6.504 1.00 97.19 309 ARG A N 1
ATOM 2382 C CA . ARG A 1 309 ? -14.682 -8.665 5.259 1.00 97.19 309 ARG A CA 1
ATOM 2383 C C . ARG A 1 309 ? -13.493 -7.709 5.139 1.00 97.19 309 ARG A C 1
ATOM 2385 O O . ARG A 1 309 ? -12.934 -7.579 4.056 1.00 97.19 309 ARG A O 1
ATOM 2392 N N . TYR A 1 310 ? -13.145 -7.014 6.219 1.00 97.50 310 TYR A N 1
ATOM 2393 C CA . TYR A 1 310 ? -12.038 -6.067 6.244 1.00 97.50 310 TYR A CA 1
ATOM 2394 C C . TYR A 1 310 ? -10.899 -6.596 7.098 1.00 97.50 310 TYR A C 1
ATOM 2396 O O . TYR A 1 310 ? -11.140 -7.198 8.148 1.00 97.50 310 TYR A O 1
ATOM 2404 N N . THR A 1 311 ? -9.671 -6.324 6.673 1.00 97.19 311 THR A N 1
ATOM 2405 C CA . THR A 1 311 ? -8.485 -6.485 7.514 1.00 97.19 311 THR A CA 1
ATOM 2406 C C . THR A 1 311 ? -7.811 -5.146 7.734 1.00 97.19 311 THR A C 1
ATOM 2408 O O . THR A 1 311 ? -7.779 -4.307 6.835 1.00 97.19 311 THR A O 1
ATOM 2411 N N . PHE A 1 312 ? -7.252 -4.968 8.925 1.00 96.06 312 PHE A N 1
ATOM 2412 C CA . PHE A 1 312 ? -6.466 -3.794 9.284 1.00 96.06 312 PHE A CA 1
ATOM 2413 C C . PHE A 1 312 ? -5.070 -4.263 9.659 1.00 96.06 312 PHE A C 1
ATOM 2415 O O . PHE A 1 312 ? -4.952 -5.214 10.427 1.00 96.06 312 PHE A O 1
ATOM 2422 N N . ALA A 1 313 ? -4.030 -3.617 9.144 1.00 93.88 313 ALA A N 1
ATOM 2423 C CA . ALA A 1 313 ? -2.646 -3.897 9.510 1.00 93.88 313 ALA A CA 1
ATOM 2424 C C . ALA A 1 313 ? -1.903 -2.596 9.811 1.00 93.88 313 ALA A C 1
ATOM 2426 O O . ALA A 1 313 ? -2.093 -1.590 9.124 1.00 93.88 313 ALA A O 1
ATOM 2427 N N . VAL A 1 314 ? -1.055 -2.619 10.838 1.00 91.94 314 VAL A N 1
ATOM 2428 C CA . VAL A 1 314 ? -0.301 -1.443 11.286 1.00 91.94 314 VAL A CA 1
ATOM 2429 C C . VAL A 1 314 ? 1.186 -1.616 11.000 1.00 91.94 314 VAL A C 1
ATOM 2431 O O . VAL A 1 314 ? 1.773 -2.652 11.302 1.00 91.94 314 VAL A O 1
ATOM 2434 N N . VAL A 1 315 ? 1.805 -0.590 10.412 1.00 89.19 315 VAL A N 1
ATOM 2435 C CA . VAL A 1 315 ? 3.216 -0.581 10.000 1.00 89.19 315 VAL A CA 1
ATOM 2436 C C . VAL A 1 315 ? 3.949 0.603 10.620 1.00 89.19 315 VAL A C 1
ATOM 2438 O O . VAL A 1 315 ? 3.475 1.734 10.544 1.00 89.19 315 VAL A O 1
ATOM 2441 N N . PHE A 1 316 ? 5.151 0.366 11.147 1.00 86.94 316 PHE A N 1
ATOM 2442 C CA . PHE A 1 316 ? 6.058 1.410 11.636 1.00 86.94 316 PHE A CA 1
ATOM 2443 C C . PHE A 1 316 ? 7.216 1.600 10.644 1.00 86.94 316 PHE A C 1
ATOM 2445 O O . PHE A 1 316 ? 8.167 0.816 10.669 1.00 86.94 316 PHE A O 1
ATOM 2452 N N . PRO A 1 317 ? 7.159 2.594 9.737 1.00 74.62 317 PRO A N 1
ATOM 2453 C CA . PRO A 1 317 ? 8.192 2.783 8.719 1.00 74.62 317 PRO A CA 1
ATOM 2454 C C . PRO A 1 317 ? 9.554 3.203 9.297 1.00 74.62 317 PRO A C 1
ATOM 2456 O O . PRO A 1 317 ? 10.585 2.797 8.759 1.00 74.62 317 PRO A O 1
ATOM 2459 N N . ASP A 1 318 ? 9.564 3.974 10.390 1.00 69.31 318 ASP A N 1
ATOM 2460 C CA . ASP A 1 318 ? 10.755 4.714 10.829 1.00 69.31 318 ASP A CA 1
ATOM 2461 C C . ASP A 1 318 ? 11.542 4.071 11.983 1.00 69.31 318 ASP A C 1
ATOM 2463 O O . ASP A 1 318 ? 12.639 4.535 12.289 1.00 69.31 318 ASP A O 1
ATOM 2467 N N . SER A 1 319 ? 11.048 3.014 12.643 1.00 60.31 319 SER A N 1
ATOM 2468 C CA . SER A 1 319 ? 11.743 2.490 13.829 1.00 60.31 319 SER A CA 1
ATOM 2469 C C . SER A 1 319 ? 11.438 1.021 14.145 1.00 60.31 319 SER A C 1
ATOM 2471 O O . SER A 1 319 ? 10.297 0.584 13.976 1.00 60.31 319 SER A O 1
ATOM 2473 N N . PRO A 1 320 ? 12.423 0.240 14.639 1.00 51.38 320 PRO A N 1
ATOM 2474 C CA . PRO A 1 320 ? 12.161 -1.052 15.257 1.00 51.38 320 PRO A CA 1
ATOM 2475 C C . PRO A 1 320 ? 11.458 -0.821 16.600 1.00 51.38 320 PRO A C 1
ATOM 2477 O O . PRO A 1 320 ? 12.115 -0.613 17.611 1.00 51.38 320 PRO A O 1
ATOM 2480 N N . SER A 1 321 ? 10.124 -0.803 16.562 1.00 52.12 321 SER A N 1
ATOM 2481 C CA . SER A 1 321 ? 9.200 -1.075 17.672 1.00 52.12 321 SER A CA 1
ATOM 2482 C C . SER A 1 321 ? 9.781 -0.863 19.078 1.00 52.12 321 SER A C 1
ATOM 2484 O O . SER A 1 321 ? 10.188 -1.825 19.736 1.00 52.12 321 SER A O 1
ATOM 2486 N N . ASP A 1 322 ? 9.764 0.372 19.580 1.00 56.72 322 ASP A N 1
ATOM 2487 C CA . ASP A 1 322 ? 9.796 0.564 21.029 1.00 56.72 322 ASP A CA 1
ATOM 2488 C C . ASP A 1 322 ? 8.423 0.106 21.550 1.00 56.72 322 ASP A C 1
ATOM 2490 O O . ASP A 1 322 ? 7.426 0.832 21.485 1.00 56.72 322 ASP A O 1
ATOM 2494 N N . SER A 1 323 ? 8.349 -1.191 21.873 1.00 62.47 323 SER A N 1
ATOM 2495 C CA . SER A 1 323 ? 7.110 -1.990 21.842 1.00 62.47 323 SER A CA 1
ATOM 2496 C C . SER A 1 323 ? 5.963 -1.411 22.674 1.00 62.47 323 SER A C 1
ATOM 2498 O O . SER A 1 323 ? 4.810 -1.475 22.257 1.00 62.47 323 SER A O 1
ATOM 2500 N N . THR A 1 324 ? 6.261 -0.770 23.804 1.00 66.81 324 THR A N 1
ATOM 2501 C CA . THR A 1 324 ? 5.233 -0.210 24.689 1.00 66.81 324 THR A CA 1
ATOM 2502 C C . THR A 1 324 ? 4.537 1.006 24.074 1.00 66.81 324 THR A C 1
ATOM 2504 O O . THR A 1 324 ? 3.311 1.069 24.065 1.00 66.81 324 THR A O 1
ATOM 2507 N N . ASN A 1 325 ? 5.294 1.959 23.520 1.00 69.75 325 ASN A N 1
ATOM 2508 C CA . ASN A 1 325 ? 4.719 3.172 22.926 1.00 69.75 325 ASN A CA 1
ATOM 2509 C C . ASN A 1 325 ? 4.026 2.866 21.594 1.00 69.75 325 ASN A C 1
ATOM 2511 O O . ASN A 1 325 ? 2.960 3.409 21.315 1.00 69.75 325 ASN A O 1
ATOM 2515 N N . ALA A 1 326 ? 4.604 1.949 20.813 1.00 76.56 326 ALA A N 1
ATOM 2516 C CA . ALA A 1 326 ? 4.024 1.460 19.569 1.00 76.56 326 ALA A CA 1
ATOM 2517 C C . ALA A 1 326 ? 2.641 0.825 19.791 1.00 76.56 326 ALA A C 1
ATOM 2519 O O . ALA A 1 326 ? 1.712 1.110 19.037 1.00 76.56 326 ALA A O 1
ATOM 2520 N N . ASN A 1 327 ? 2.477 0.026 20.849 1.00 81.25 327 ASN A N 1
ATOM 2521 C CA . ASN A 1 327 ? 1.199 -0.611 21.172 1.00 81.25 327 ASN A CA 1
ATOM 2522 C C . ASN A 1 327 ? 0.137 0.400 21.627 1.00 81.25 327 ASN A C 1
ATOM 2524 O O . ASN A 1 327 ? -1.015 0.293 21.214 1.00 81.25 327 ASN A O 1
ATOM 2528 N N . VAL A 1 328 ? 0.520 1.399 22.433 1.00 84.31 328 VAL A N 1
ATOM 2529 C CA . VAL A 1 328 ? -0.399 2.471 22.860 1.00 84.31 328 VAL A CA 1
ATOM 2530 C C . VAL A 1 328 ? -0.876 3.279 21.657 1.00 84.31 328 VAL A C 1
ATOM 2532 O O . VAL A 1 328 ? -2.080 3.414 21.463 1.00 84.31 328 VAL A O 1
ATOM 2535 N N . ASP A 1 329 ? 0.051 3.760 20.824 1.00 87.94 329 ASP A N 1
ATOM 2536 C CA . ASP A 1 329 ? -0.288 4.546 19.635 1.00 87.94 329 ASP A CA 1
ATOM 2537 C C . ASP A 1 329 ? -1.144 3.710 18.652 1.00 87.94 329 ASP A C 1
ATOM 2539 O O . ASP A 1 329 ? -2.107 4.216 18.077 1.00 87.94 329 ASP A O 1
ATOM 2543 N N . THR A 1 330 ? -0.857 2.410 18.515 1.00 89.69 330 THR A N 1
ATOM 2544 C CA . THR A 1 330 ? -1.641 1.481 17.683 1.00 89.69 330 THR A CA 1
ATOM 2545 C C . THR A 1 330 ? -3.069 1.315 18.185 1.00 89.69 330 THR A C 1
ATOM 2547 O O . THR A 1 330 ? -4.004 1.442 17.397 1.00 89.69 330 THR A O 1
ATOM 2550 N N . ASN A 1 331 ? -3.260 1.052 19.480 1.00 90.00 331 ASN A N 1
ATOM 2551 C CA . ASN A 1 331 ? -4.599 0.857 20.029 1.00 90.00 331 ASN A CA 1
ATOM 2552 C C . ASN A 1 331 ? -5.415 2.160 19.966 1.00 90.00 331 ASN A C 1
ATOM 2554 O O . ASN A 1 331 ? -6.567 2.151 19.535 1.00 90.00 331 ASN A O 1
ATOM 2558 N N . SER A 1 332 ? -4.795 3.305 20.280 1.00 89.88 332 SER A N 1
ATOM 2559 C CA . SER A 1 332 ? -5.416 4.621 20.089 1.00 89.88 332 SER A CA 1
ATOM 2560 C C . SER A 1 332 ? -5.873 4.829 18.644 1.00 89.88 332 SER A C 1
ATOM 2562 O O . SER A 1 332 ? -7.027 5.175 18.424 1.00 89.88 332 SER A O 1
ATOM 2564 N N . LEU A 1 333 ? -5.024 4.541 17.654 1.00 92.12 333 LEU A N 1
ATOM 2565 C CA . LEU A 1 333 ? -5.391 4.671 16.243 1.00 92.12 333 LEU A CA 1
ATOM 2566 C C . LEU A 1 333 ? -6.528 3.720 15.832 1.00 92.12 333 LEU A C 1
ATOM 2568 O O . LEU A 1 333 ? -7.472 4.133 15.164 1.00 92.12 333 LEU A O 1
ATOM 2572 N N . LEU A 1 334 ? -6.456 2.448 16.223 1.00 93.62 334 LEU A N 1
ATOM 2573 C CA . LEU A 1 334 ? -7.415 1.424 15.798 1.00 93.62 334 LEU A CA 1
ATOM 2574 C C . LEU A 1 334 ? -8.779 1.561 16.482 1.00 93.62 334 LEU A C 1
ATOM 2576 O O . LEU A 1 334 ? -9.806 1.305 15.855 1.00 93.62 334 LEU A O 1
ATOM 2580 N N . SER A 1 335 ? -8.809 2.017 17.735 1.00 92.75 335 SER A N 1
ATOM 2581 C CA . SER A 1 335 ? -10.059 2.295 18.458 1.00 92.75 335 SER A CA 1
ATOM 2582 C C . SER A 1 335 ? -10.876 3.413 17.805 1.00 92.75 335 SER A C 1
ATOM 2584 O O . SER A 1 335 ? -12.091 3.480 17.985 1.00 92.75 335 SER A O 1
ATOM 2586 N N . GLU A 1 336 ? -10.223 4.232 16.984 1.00 92.94 336 GLU A N 1
ATOM 2587 C CA . GLU A 1 336 ? -10.780 5.388 16.290 1.00 92.94 336 GLU A CA 1
ATOM 2588 C C . GLU A 1 336 ? -11.221 5.072 14.850 1.00 92.94 336 GLU A C 1
ATOM 2590 O O . GLU A 1 336 ? -11.707 5.953 14.140 1.00 92.94 336 GLU A O 1
ATOM 2595 N N . VAL A 1 337 ? -11.106 3.810 14.415 1.00 91.19 337 VAL A N 1
ATOM 2596 C CA . VAL A 1 337 ? -11.665 3.323 13.142 1.00 91.19 337 VAL A CA 1
ATOM 2597 C C . VAL A 1 337 ? -13.179 3.522 13.138 1.00 91.19 337 VAL A C 1
ATOM 2599 O O . VAL A 1 337 ? -13.880 3.122 14.071 1.00 91.19 337 VAL A O 1
ATOM 2602 N N . ILE A 1 338 ? -13.687 4.137 12.071 1.00 89.44 338 ILE A N 1
ATOM 2603 C CA . ILE A 1 338 ? -15.062 4.631 11.991 1.00 89.44 338 ILE A CA 1
ATOM 2604 C C . ILE A 1 338 ? -15.959 3.602 11.296 1.00 89.44 338 ILE A C 1
ATOM 2606 O O . ILE A 1 338 ? -15.714 3.189 10.165 1.00 89.44 338 ILE A O 1
ATOM 2610 N N . HIS A 1 339 ? -17.061 3.233 11.943 1.00 90.00 339 HIS A N 1
ATOM 2611 C CA . HIS A 1 339 ? -18.228 2.663 11.283 1.00 90.00 339 HIS A CA 1
ATOM 2612 C C . HIS A 1 339 ? -19.091 3.804 10.714 1.00 90.00 339 HIS A C 1
ATOM 2614 O O . HIS A 1 339 ? -19.544 4.644 11.498 1.00 90.00 339 HIS A O 1
ATOM 2620 N N . PRO A 1 340 ? -19.429 3.807 9.409 1.00 83.81 340 PRO A N 1
ATOM 2621 C CA . PRO A 1 340 ? -20.182 4.898 8.776 1.00 83.81 340 PRO A CA 1
ATOM 2622 C C . PRO A 1 340 ? -21.490 5.278 9.491 1.00 83.81 340 PRO A C 1
ATOM 2624 O O . PRO A 1 340 ? -21.877 6.439 9.507 1.00 83.81 340 PRO A O 1
ATOM 2627 N N . GLU A 1 341 ? -22.156 4.298 10.107 1.00 81.12 341 GLU A N 1
ATOM 2628 C CA . GLU A 1 341 ? -23.460 4.485 10.767 1.00 81.12 341 GLU A CA 1
ATOM 2629 C C . GLU A 1 341 ? -23.461 4.305 12.297 1.00 81.12 341 GLU A C 1
ATOM 2631 O O . GLU A 1 341 ? -24.487 4.524 12.935 1.00 81.12 341 GLU A O 1
ATOM 2636 N N . ARG A 1 342 ? -22.376 3.800 12.902 1.00 77.38 342 ARG A N 1
ATOM 2637 C CA . ARG A 1 342 ? -22.421 3.222 14.269 1.00 77.38 342 ARG A CA 1
ATOM 2638 C C . ARG A 1 342 ? -21.341 3.764 15.207 1.00 77.38 342 ARG A C 1
ATOM 2640 O O . ARG A 1 342 ? -21.211 3.261 16.317 1.00 77.38 342 ARG A O 1
ATOM 2647 N N . GLY A 1 343 ? -20.602 4.791 14.789 1.00 84.31 343 GLY A N 1
ATOM 2648 C CA . GLY A 1 343 ? -19.528 5.385 15.587 1.00 84.31 343 GLY A CA 1
ATOM 2649 C C . GLY A 1 343 ? -18.203 4.643 15.427 1.00 84.31 343 GLY A C 1
ATOM 2650 O O . GLY A 1 343 ? -17.948 4.060 14.382 1.00 84.31 343 GLY A O 1
ATOM 2651 N N . LYS A 1 344 ? -17.336 4.703 16.436 1.00 88.88 344 LYS A N 1
ATOM 2652 C CA . LYS A 1 344 ? -15.968 4.165 16.385 1.00 88.88 344 LYS A CA 1
ATOM 2653 C C . LYS A 1 344 ? -15.911 2.719 16.901 1.00 88.88 344 LYS A C 1
ATOM 2655 O O . LYS A 1 344 ? -16.830 2.294 17.600 1.00 88.88 344 LYS A O 1
ATOM 2660 N N . LEU A 1 345 ? -14.849 1.971 16.589 1.00 89.31 345 LEU A N 1
ATOM 2661 C CA . LEU A 1 345 ? -14.649 0.614 17.125 1.00 89.31 345 LEU A CA 1
ATOM 2662 C C . LEU A 1 345 ? -14.539 0.600 18.659 1.00 89.31 345 LEU A C 1
ATOM 2664 O O . LEU A 1 345 ? -15.214 -0.198 19.303 1.00 89.31 345 LEU A O 1
ATOM 2668 N N . GLY A 1 346 ? -13.721 1.482 19.238 1.00 90.25 346 GLY A N 1
ATOM 2669 C CA . GLY A 1 346 ? -13.366 1.455 20.661 1.00 90.25 346 GLY A CA 1
ATOM 2670 C C . GLY A 1 346 ? -12.306 0.398 21.006 1.00 90.25 346 GLY A C 1
ATOM 2671 O O . GLY A 1 346 ? -12.112 -0.570 20.270 1.00 90.25 346 GLY A O 1
ATOM 2672 N N . SER A 1 347 ? -11.607 0.584 22.130 1.00 89.50 347 SER A N 1
ATOM 2673 C CA . SER A 1 347 ? -10.481 -0.267 22.561 1.00 89.50 347 SER A CA 1
ATOM 2674 C C . SER A 1 347 ? -10.877 -1.725 22.783 1.00 89.50 347 SER A C 1
ATOM 2676 O O . SER A 1 347 ? -10.208 -2.624 22.286 1.00 89.50 347 SER A O 1
ATOM 2678 N N . ASP A 1 348 ? -12.010 -1.961 23.448 1.00 89.06 348 ASP A N 1
ATOM 2679 C CA . ASP A 1 348 ? -12.488 -3.314 23.765 1.00 89.06 348 ASP A CA 1
ATOM 2680 C C . ASP A 1 348 ? -12.724 -4.136 22.489 1.00 89.06 348 ASP A C 1
ATOM 2682 O O . ASP A 1 348 ? -12.554 -5.356 22.460 1.00 89.06 348 ASP A O 1
ATOM 2686 N N . CYS A 1 349 ? -13.079 -3.453 21.399 1.00 91.44 349 CYS A N 1
ATOM 2687 C CA . CYS A 1 349 ? -13.269 -4.081 20.105 1.00 91.44 349 CYS A CA 1
ATOM 2688 C C . CYS A 1 349 ? -12.000 -4.293 19.323 1.00 91.44 349 CYS A C 1
ATOM 2690 O O . CYS A 1 349 ? -11.909 -5.289 18.611 1.00 91.44 349 CYS A O 1
ATOM 2692 N N . VAL A 1 350 ? -11.021 -3.405 19.459 1.00 92.56 350 VAL A N 1
ATOM 2693 C CA . VAL A 1 350 ? -9.685 -3.667 18.926 1.00 92.56 350 VAL A CA 1
ATOM 2694 C C . VAL A 1 350 ? -9.156 -4.961 19.539 1.00 92.56 350 VAL A C 1
ATOM 2696 O O . VAL A 1 350 ? -8.786 -5.868 18.798 1.00 92.56 350 VAL A O 1
ATOM 2699 N N . ASP A 1 351 ? -9.238 -5.112 20.860 1.00 90.06 351 ASP A N 1
ATOM 2700 C CA . ASP A 1 351 ? -8.766 -6.316 21.549 1.00 90.06 351 ASP A CA 1
ATOM 2701 C C . ASP A 1 351 ? -9.521 -7.577 21.087 1.00 90.06 351 ASP A C 1
ATOM 2703 O O . ASP A 1 351 ? -8.904 -8.599 20.789 1.00 90.06 351 ASP A O 1
ATOM 2707 N N . ALA A 1 352 ? -10.849 -7.502 20.947 1.00 89.31 352 ALA A N 1
ATOM 2708 C CA . ALA A 1 352 ? -11.670 -8.633 20.505 1.00 89.31 352 ALA A CA 1
ATOM 2709 C C . ALA A 1 352 ? -11.473 -9.024 19.026 1.00 89.31 352 ALA A C 1
ATOM 2711 O O . ALA A 1 352 ? -11.726 -10.173 18.656 1.00 89.31 352 ALA A O 1
ATOM 2712 N N . LEU A 1 353 ? -11.078 -8.078 18.170 1.00 92.56 353 LEU A N 1
ATOM 2713 C CA . LEU A 1 353 ? -10.894 -8.285 16.727 1.00 92.56 353 LEU A CA 1
ATOM 2714 C C . LEU A 1 353 ? -9.432 -8.563 16.346 1.00 92.56 353 LEU A C 1
ATOM 2716 O O . LEU A 1 353 ? -9.162 -8.864 15.178 1.00 92.56 353 LEU A O 1
ATOM 2720 N N . THR A 1 354 ? -8.496 -8.430 17.292 1.00 93.06 354 THR A N 1
ATOM 2721 C CA . THR A 1 354 ? -7.062 -8.610 17.038 1.00 93.06 354 THR A CA 1
ATOM 2722 C C . THR A 1 354 ? -6.763 -10.076 16.777 1.00 93.06 354 THR A C 1
ATOM 2724 O O . THR A 1 354 ? -7.158 -10.962 17.534 1.00 93.06 354 THR A O 1
ATOM 2727 N N . VAL A 1 355 ? -6.047 -10.334 15.685 1.00 90.25 355 VAL A N 1
ATOM 2728 C CA . VAL A 1 355 ? -5.586 -11.675 15.337 1.00 90.25 355 VAL A CA 1
ATOM 2729 C C . VAL A 1 355 ? -4.301 -11.959 16.120 1.00 90.25 355 VAL A C 1
ATOM 2731 O O . VAL A 1 355 ? -3.352 -11.178 16.019 1.00 90.25 355 VAL A O 1
ATOM 2734 N N . PRO A 1 356 ? -4.236 -13.045 16.909 1.00 84.50 356 PRO A N 1
ATOM 2735 C CA . PRO A 1 356 ? -3.031 -13.386 17.650 1.00 84.50 356 PRO A CA 1
ATOM 2736 C C . PRO A 1 356 ? -1.896 -13.771 16.692 1.00 84.50 356 PRO A C 1
ATOM 2738 O O . PRO A 1 356 ? -2.091 -14.557 15.767 1.00 84.50 356 PRO A O 1
ATOM 2741 N N . SER A 1 357 ? -0.698 -13.243 16.940 1.00 76.38 357 SER A N 1
ATOM 2742 C CA . SER A 1 357 ? 0.530 -13.677 16.269 1.00 76.38 357 SER A CA 1
ATOM 2743 C C . SER A 1 357 ? 0.873 -15.111 16.692 1.00 76.38 357 SER A C 1
ATOM 2745 O O . SER A 1 357 ? 0.938 -15.377 17.897 1.00 76.38 357 SER A O 1
ATOM 2747 N N . THR A 1 358 ? 1.076 -16.019 15.731 1.00 62.75 358 THR A N 1
ATOM 2748 C CA . THR A 1 358 ? 1.414 -17.435 15.990 1.00 62.75 358 THR A CA 1
ATOM 2749 C C . THR A 1 358 ? 2.899 -17.705 16.148 1.00 62.75 358 THR A C 1
ATOM 2751 O O . THR A 1 358 ? 3.699 -17.036 15.457 1.00 62.75 358 THR A O 1
#

pLDDT: mean 73.47, std 22.37, range [27.77, 97.5]

Mean predicted aligned error: 19.38 Å

Radius of gyration: 28.68 Å; Cα contacts (8 Å, |Δi|>4): 528; chains: 1; bounding box: 99×74×68 Å

Secondary structure (DSSP, 8-state):
-PPPPHHHHHHHHTT--HHHHHHHHHHHHHHTTEEEEEEETTEEEEEESSSSTT-EEEEEEESS---S---SSEEEESS--S--B-TT-PEEE-HHHHHHHHHHSS-HHHHHHHHHHHHS-S-S-S-SSSTTTSTTS-----------------SSSSS-------------------------PPP---------------------PPPPPPSS--GGGTS---BSSTTSSS-BT-EEEEEEEES----GGGTTSSS--SEEEEEEEE-TTS-EEEEEEEE-SSHHHHHHHHHHHHTTSSEEEEETTEEEEEE-SSSS--HHHHHHHHHHHHHTPEETTTEE--HHHHHHHBPPP-

Organism: NCBI:txid2509225

Nearest PDB structures (foldseek):
  4i2y-assembly1_A  TM=5.450E-01  e=2.134E+00  Gallus gallus
  3put-assembly1_B  TM=3.331E-01  e=3.878E+00  Rhizobium etli CFN 42
  7lug-assembly1_A  TM=3.824E-01  e=3.653E+00  Discosoma sp.
  7cyr-assembly1_A  TM=4.255E-01  e=7.047E+00  Mycolicibacterium smegmatis MC2 155